Protein AF-A0A644U9H7-F1 (afdb_monomer_lite)

Secondary structure (DSSP, 8-state):
-HHHHHHHHHHHHHHHHHHHHHHHHHHHTTHHHHHHHHSSS-SBPTT--S---GGGB-HHHHHHHHHHHHHHHHHHHHH-SSS-HHHHHHHHHHHHHHHHHHHHTTTTS-GGGS-TTT-----HHHHHHHHHHHHHHHHHHHHHHTTSSSPPTTHHHHHHHHHHHHHGGG-HHHHHTT-SS-TTSHHHHHHHHHHHHHHHHHHHHHHHH-

Radius of gyration: 19.03 Å; chains: 1; bounding box: 46×44×52 Å

Foldseek 3Di:
DVVQVVVLVVVLVVVVVVVVVVVVVCLVVCVVVVCCVPPPDHQADPPQPSDPDPVRGQLLNNLQVLLVVLQVQLVCLCPRPDDDNLQSNLRSCLSNLLSVLSVVLSVQSGQVQQDPVPRFGQRSVLLSVLLNLLLNLLSRVLSVQVPDVVRDPLNVVSPVLSNVRNCVSSPQVVVCVVDPDGCRDPVVSVVSVVVSVVSNVVSVVSSVPD

pLDDT: mean 87.22, std 7.06, range [66.31, 96.5]

Structure (mmCIF, N/CA/C/O backbone):
data_AF-A0A644U9H7-F1
#
_entry.id   AF-A0A644U9H7-F1
#
loop_
_atom_site.group_PDB
_atom_site.id
_atom_site.type_symbol
_atom_site.label_atom_id
_atom_site.label_alt_id
_atom_site.label_comp_id
_atom_site.label_asym_id
_atom_site.label_entity_id
_atom_site.label_seq_id
_atom_site.pdbx_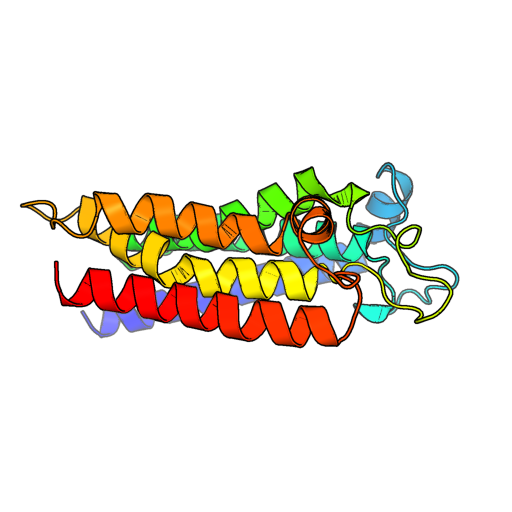PDB_ins_code
_atom_site.Cartn_x
_atom_site.Cartn_y
_atom_site.Cartn_z
_atom_site.occupancy
_atom_site.B_iso_or_equiv
_atom_site.auth_seq_id
_atom_site.auth_comp_id
_atom_site.auth_asym_id
_atom_site.auth_atom_id
_atom_site.pdbx_PDB_model_num
ATOM 1 N N . MET A 1 1 ? -3.831 -6.668 30.732 1.00 70.19 1 MET A N 1
ATOM 2 C CA . MET A 1 1 ? -3.739 -6.055 29.384 1.00 70.19 1 MET A CA 1
ATOM 3 C C . MET A 1 1 ? -2.306 -5.965 28.865 1.00 70.19 1 MET A C 1
ATOM 5 O O . MET A 1 1 ? -2.070 -6.474 27.782 1.00 70.19 1 MET A O 1
ATOM 9 N N . ILE A 1 2 ? -1.343 -5.409 29.614 1.00 83.00 2 ILE A N 1
ATOM 10 C CA . ILE A 1 2 ? 0.058 -5.261 29.151 1.00 83.00 2 ILE A CA 1
ATOM 11 C C . ILE A 1 2 ? 0.705 -6.608 28.778 1.00 83.00 2 ILE A C 1
ATOM 13 O O . ILE A 1 2 ? 1.255 -6.735 27.692 1.00 83.00 2 ILE A O 1
ATOM 17 N N . LEU A 1 3 ? 0.566 -7.637 29.622 1.00 81.00 3 LEU A N 1
ATOM 18 C CA . LEU A 1 3 ? 1.127 -8.969 29.350 1.00 81.00 3 LEU A CA 1
ATOM 19 C C . LEU A 1 3 ? 0.569 -9.601 28.060 1.00 81.00 3 LEU A C 1
ATOM 21 O O . LEU A 1 3 ? 1.314 -10.202 27.297 1.00 81.00 3 LEU A O 1
ATOM 25 N N . LEU A 1 4 ? -0.728 -9.408 27.789 1.00 76.75 4 LEU A N 1
ATOM 26 C CA . LEU A 1 4 ? -1.378 -9.886 26.565 1.00 76.75 4 LEU A CA 1
ATOM 27 C C . LEU A 1 4 ? -0.855 -9.141 25.330 1.00 76.75 4 LEU A C 1
ATOM 29 O O . LEU A 1 4 ? -0.611 -9.764 24.304 1.00 76.75 4 LEU A O 1
ATOM 33 N N . ALA A 1 5 ? -0.641 -7.827 25.438 1.00 77.56 5 ALA A N 1
ATOM 34 C CA . ALA A 1 5 ? -0.066 -7.026 24.361 1.00 77.56 5 ALA A CA 1
ATOM 35 C C . ALA A 1 5 ? 1.388 -7.427 24.055 1.00 77.56 5 ALA A C 1
ATOM 37 O O . ALA A 1 5 ? 1.738 -7.590 22.889 1.00 77.56 5 ALA A O 1
ATOM 38 N N . ILE A 1 6 ? 2.208 -7.656 25.087 1.00 82.75 6 ILE A N 1
ATOM 39 C CA . ILE A 1 6 ? 3.589 -8.147 24.940 1.00 82.75 6 ILE A CA 1
ATOM 40 C C . ILE A 1 6 ? 3.598 -9.527 24.279 1.00 82.75 6 ILE A C 1
ATOM 42 O O . ILE A 1 6 ? 4.356 -9.754 23.339 1.00 82.75 6 ILE A O 1
ATOM 46 N N . PHE A 1 7 ? 2.731 -10.435 24.731 1.00 81.69 7 PHE A N 1
ATOM 47 C CA . PHE A 1 7 ? 2.614 -11.766 24.145 1.00 81.69 7 PHE A CA 1
ATOM 48 C C . PHE A 1 7 ? 2.160 -11.715 22.678 1.00 81.69 7 PHE A C 1
ATOM 50 O O . PHE A 1 7 ? 2.722 -12.410 21.839 1.00 81.69 7 PHE A O 1
ATOM 57 N N . GLY A 1 8 ? 1.210 -10.841 22.335 1.00 79.88 8 GLY A N 1
ATOM 58 C CA . GLY A 1 8 ? 0.799 -10.621 20.947 1.00 79.88 8 GLY A CA 1
ATOM 59 C C . GLY A 1 8 ? 1.909 -10.076 20.058 1.00 79.88 8 GLY A C 1
ATOM 60 O O . GLY A 1 8 ? 2.075 -10.550 18.939 1.00 79.88 8 GLY A O 1
ATOM 61 N N . LEU A 1 9 ? 2.694 -9.118 20.557 1.00 81.12 9 LEU A N 1
ATOM 62 C CA . LEU A 1 9 ? 3.854 -8.594 19.836 1.00 81.12 9 LEU A CA 1
ATOM 63 C C . LEU A 1 9 ? 4.905 -9.687 19.610 1.00 81.12 9 LEU A C 1
ATOM 65 O O . LEU A 1 9 ? 5.463 -9.787 18.522 1.00 81.12 9 LEU A O 1
ATOM 69 N N . PHE A 1 10 ? 5.148 -10.527 20.617 1.00 85.62 10 PHE A N 1
ATOM 70 C CA . PHE A 1 10 ? 6.036 -11.678 20.489 1.00 85.62 10 PHE A CA 1
ATOM 71 C C . PHE A 1 10 ? 5.553 -12.646 19.400 1.00 85.62 10 PHE A C 1
ATOM 73 O O . PHE A 1 10 ? 6.345 -13.014 18.535 1.00 85.62 10 PHE A O 1
ATOM 80 N N . LEU A 1 11 ? 4.264 -13.005 19.388 1.00 83.06 11 LEU A N 1
ATOM 81 C CA . LEU A 1 11 ? 3.691 -13.861 18.343 1.00 83.06 11 LEU A CA 1
ATOM 82 C C . LEU A 1 11 ? 3.838 -13.242 16.948 1.00 83.06 11 LEU A C 1
ATOM 84 O O . LEU A 1 11 ? 4.275 -13.931 16.034 1.00 83.06 11 LEU A O 1
ATOM 88 N N . LEU A 1 12 ? 3.582 -11.938 16.803 1.00 81.50 12 LEU A N 1
ATOM 89 C CA . LEU A 1 12 ? 3.759 -11.215 15.541 1.00 81.50 12 LEU A CA 1
ATOM 90 C C . LEU A 1 12 ? 5.208 -11.292 15.031 1.00 81.50 12 LEU A C 1
ATOM 92 O O . LEU A 1 12 ? 5.446 -11.501 13.843 1.00 81.50 12 LEU A O 1
ATOM 96 N N . ILE A 1 13 ? 6.185 -11.133 15.930 1.00 84.88 13 ILE A N 1
ATOM 97 C CA . ILE A 1 13 ? 7.610 -11.249 15.594 1.00 84.88 13 ILE A CA 1
ATOM 98 C C . ILE A 1 13 ? 7.932 -12.676 15.146 1.00 84.88 13 ILE A C 1
ATOM 100 O O . ILE A 1 13 ? 8.602 -12.858 14.132 1.00 84.88 13 ILE A O 1
ATOM 104 N N . VAL A 1 14 ? 7.444 -13.688 15.868 1.00 86.44 14 VAL A N 1
ATOM 105 C CA . VAL A 1 14 ? 7.643 -15.099 15.507 1.00 86.44 14 VAL A CA 1
ATOM 106 C C . VAL A 1 14 ? 7.037 -15.400 14.134 1.00 86.44 14 VAL A C 1
ATOM 108 O O . VAL A 1 14 ? 7.712 -15.985 13.291 1.00 86.44 14 VAL A O 1
ATOM 111 N N . GLU A 1 15 ? 5.810 -14.955 13.866 1.00 82.44 15 GLU A N 1
ATOM 112 C CA . GLU A 1 15 ? 5.146 -15.114 12.567 1.00 82.44 15 GLU A CA 1
ATOM 113 C C . GLU A 1 15 ? 5.921 -14.422 11.439 1.00 82.44 15 GLU A C 1
ATOM 115 O O . GLU A 1 15 ? 6.155 -15.024 10.390 1.00 82.44 15 GLU A O 1
ATOM 120 N N . ALA A 1 16 ? 6.391 -13.192 11.662 1.00 83.12 16 ALA A N 1
ATOM 121 C CA . ALA A 1 16 ? 7.204 -12.464 10.691 1.00 83.12 16 ALA A CA 1
ATOM 122 C C . ALA A 1 16 ? 8.535 -13.179 10.395 1.00 83.12 16 ALA A C 1
ATOM 124 O O . ALA A 1 16 ? 8.955 -13.245 9.238 1.00 83.12 16 ALA A O 1
ATOM 125 N N . LEU A 1 17 ? 9.185 -13.756 11.412 1.00 88.06 17 LEU A N 1
ATOM 126 C CA . LEU A 1 17 ? 10.406 -14.550 11.246 1.00 88.06 17 LEU A CA 1
ATOM 127 C C . LEU A 1 17 ? 10.143 -15.846 10.472 1.00 88.06 17 LEU A C 1
ATOM 129 O O . LEU A 1 17 ? 10.925 -16.189 9.585 1.00 88.06 17 LEU A O 1
ATOM 133 N N . LEU A 1 18 ? 9.042 -16.546 10.762 1.00 86.94 18 LEU A N 1
ATOM 134 C CA . LEU A 1 18 ? 8.640 -17.754 10.036 1.00 86.94 18 LEU A CA 1
ATOM 135 C C . LEU A 1 18 ? 8.334 -17.454 8.566 1.00 86.94 18 LEU A C 1
ATOM 137 O O . LEU A 1 18 ? 8.772 -18.196 7.688 1.00 86.94 18 LEU A O 1
ATOM 141 N N . LEU A 1 19 ? 7.648 -16.345 8.281 1.00 84.88 19 LEU A N 1
ATOM 142 C CA . LEU A 1 19 ? 7.418 -15.877 6.915 1.00 84.88 19 LEU A CA 1
ATOM 143 C C . LEU A 1 19 ? 8.724 -15.507 6.212 1.00 84.88 19 LEU A C 1
ATOM 145 O O . LEU A 1 19 ? 8.933 -15.901 5.067 1.00 84.88 19 LEU A O 1
ATOM 149 N N . GLY A 1 20 ? 9.625 -14.795 6.892 1.00 84.81 20 GLY A N 1
ATOM 150 C CA . GLY A 1 20 ? 10.947 -14.468 6.360 1.00 84.81 20 GLY A CA 1
ATOM 151 C C . GLY A 1 20 ? 11.749 -15.721 6.006 1.00 84.81 20 GLY A C 1
ATOM 152 O O . GLY A 1 20 ? 12.312 -15.810 4.913 1.00 84.81 20 GLY A O 1
ATOM 153 N N . LEU A 1 21 ? 11.737 -16.725 6.888 1.00 87.38 21 LEU A N 1
ATOM 154 C CA . LEU A 1 21 ? 12.363 -18.023 6.647 1.00 87.38 21 LEU A CA 1
ATOM 155 C C . LEU A 1 21 ? 11.711 -18.750 5.465 1.00 87.38 21 LEU A C 1
ATOM 157 O O . LEU A 1 21 ? 12.426 -19.252 4.602 1.00 87.38 21 LEU A O 1
ATOM 161 N N . LEU A 1 22 ? 10.377 -18.772 5.387 1.00 86.81 22 LEU A N 1
ATOM 162 C CA . LEU A 1 22 ? 9.644 -19.362 4.268 1.00 86.81 22 LEU A CA 1
ATOM 163 C C . LEU A 1 22 ? 10.057 -18.710 2.945 1.00 86.81 22 LEU A C 1
ATOM 165 O O . LEU A 1 22 ? 10.462 -19.415 2.026 1.00 86.81 22 LEU A O 1
ATOM 169 N N . PHE A 1 23 ? 10.028 -17.379 2.849 1.00 84.88 23 PHE A N 1
ATOM 170 C CA . PHE A 1 23 ? 10.446 -16.666 1.640 1.00 84.88 23 PHE A CA 1
ATOM 171 C C . PHE A 1 23 ? 11.906 -16.938 1.272 1.00 84.88 23 PHE A C 1
ATOM 173 O O . PHE A 1 23 ? 12.220 -17.109 0.092 1.00 84.88 23 PHE A O 1
ATOM 180 N N . TRP A 1 24 ? 12.793 -17.030 2.262 1.00 84.19 24 TRP A N 1
ATOM 181 C CA . TRP A 1 24 ? 14.191 -17.389 2.042 1.00 84.19 24 TRP A CA 1
ATOM 182 C C . TRP A 1 24 ? 14.351 -18.818 1.501 1.00 84.19 24 TRP A C 1
ATOM 184 O O . TRP A 1 24 ? 15.085 -19.032 0.534 1.00 84.19 24 TRP A O 1
ATOM 194 N N . VAL A 1 25 ? 13.624 -19.793 2.058 1.00 86.31 25 VAL A N 1
ATOM 195 C CA . VAL A 1 25 ? 13.607 -21.178 1.558 1.00 86.31 25 VAL A CA 1
ATOM 196 C C . VAL A 1 25 ? 13.048 -21.227 0.137 1.00 86.31 25 VAL A C 1
ATOM 198 O O . VAL A 1 25 ? 13.678 -21.816 -0.740 1.00 86.31 25 VAL A O 1
ATOM 201 N N . LEU A 1 26 ? 11.919 -20.560 -0.123 1.00 84.44 26 LEU A N 1
ATOM 202 C CA . LEU A 1 26 ? 11.318 -20.459 -1.457 1.00 84.44 26 LEU A CA 1
ATOM 203 C C . LEU A 1 26 ? 12.296 -19.842 -2.471 1.00 84.44 26 LEU A C 1
ATOM 205 O O . LEU A 1 26 ? 12.368 -20.283 -3.621 1.00 84.44 26 LEU A O 1
ATOM 209 N N . PHE A 1 27 ? 13.106 -18.870 -2.039 1.00 79.25 27 PHE A N 1
ATOM 210 C CA . PHE A 1 27 ? 14.176 -18.313 -2.859 1.00 79.25 27 PHE A CA 1
ATOM 211 C C . PHE A 1 27 ? 15.260 -19.344 -3.175 1.00 79.25 27 PHE A C 1
ATOM 213 O O . PHE A 1 27 ? 15.613 -19.527 -4.341 1.00 79.25 27 PHE A O 1
ATOM 220 N N . LYS A 1 28 ? 15.744 -20.065 -2.160 1.00 81.69 28 LYS A N 1
ATOM 221 C CA . LYS A 1 28 ? 16.777 -21.102 -2.303 1.00 81.69 28 LYS A CA 1
ATOM 222 C C . LYS A 1 28 ? 16.366 -22.245 -3.231 1.00 81.69 28 LYS A C 1
ATOM 224 O O . LYS A 1 28 ? 17.203 -22.705 -4.001 1.00 81.69 28 LYS A O 1
ATOM 229 N N . ILE A 1 29 ? 15.105 -22.677 -3.198 1.00 86.31 29 ILE A N 1
ATOM 230 C CA . ILE A 1 29 ? 14.602 -23.765 -4.060 1.00 86.31 29 ILE A CA 1
ATOM 231 C C . ILE A 1 29 ? 14.299 -23.316 -5.499 1.00 86.31 29 ILE A C 1
ATOM 233 O O . ILE A 1 29 ? 13.878 -24.125 -6.322 1.00 86.31 29 ILE A O 1
ATOM 237 N N . GLY A 1 30 ? 14.511 -22.038 -5.828 1.00 81.69 30 GLY A N 1
ATOM 238 C CA . GLY A 1 30 ? 14.357 -21.532 -7.189 1.00 81.69 30 GLY A CA 1
ATOM 239 C C . GLY A 1 30 ? 12.918 -21.214 -7.595 1.00 81.69 30 GLY A C 1
ATOM 240 O O . GLY A 1 30 ? 12.657 -21.117 -8.795 1.00 81.69 30 GLY A O 1
ATOM 241 N N . LEU A 1 31 ? 12.002 -20.987 -6.639 1.00 84.25 31 LEU A N 1
ATOM 242 C CA . LEU A 1 31 ? 10.626 -20.563 -6.940 1.00 84.25 31 LEU A CA 1
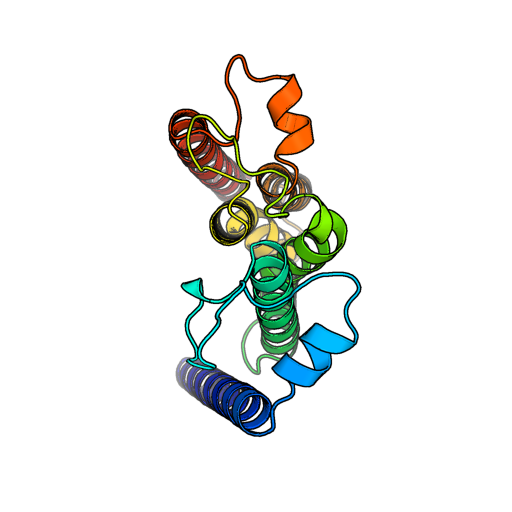ATOM 243 C C . LEU A 1 31 ? 10.608 -19.331 -7.853 1.00 84.25 31 LEU A C 1
ATOM 245 O O . LEU A 1 31 ? 9.796 -19.246 -8.761 1.00 84.25 31 LEU A O 1
ATOM 249 N N . TRP A 1 32 ? 11.544 -18.400 -7.678 1.00 78.31 32 TRP A N 1
ATOM 250 C CA . TRP A 1 32 ? 11.611 -17.202 -8.515 1.00 78.31 32 TRP A CA 1
ATOM 251 C C . TRP A 1 32 ? 11.968 -17.488 -9.966 1.00 78.31 32 TRP A C 1
ATOM 253 O O . TRP A 1 32 ? 11.424 -16.853 -10.857 1.00 78.31 32 TRP A O 1
ATOM 263 N N . ARG A 1 33 ? 12.833 -18.476 -10.222 1.00 81.19 33 ARG A N 1
ATOM 264 C CA . ARG A 1 33 ? 13.122 -18.925 -11.592 1.00 81.19 33 ARG A CA 1
ATOM 265 C C . ARG A 1 33 ? 11.906 -19.604 -12.210 1.00 81.19 33 ARG A C 1
ATOM 267 O O . ARG A 1 33 ? 11.691 -19.504 -13.410 1.00 81.19 33 ARG A O 1
ATOM 274 N N . PHE A 1 34 ? 11.117 -20.304 -11.396 1.00 85.69 34 PHE A N 1
ATOM 275 C CA . PHE A 1 34 ? 9.832 -20.835 -11.832 1.00 85.69 34 PHE A CA 1
ATOM 276 C C . PHE A 1 34 ? 8.851 -19.701 -12.165 1.00 85.69 34 PHE A C 1
ATOM 278 O O . PHE A 1 34 ? 8.243 -19.731 -13.229 1.00 85.69 34 PHE A O 1
ATOM 285 N N . LEU A 1 35 ? 8.735 -18.687 -11.306 1.00 84.94 35 LEU A N 1
ATOM 286 C CA . LEU A 1 35 ? 7.870 -17.528 -11.532 1.00 84.94 35 LEU A CA 1
ATOM 287 C C . LEU A 1 35 ? 8.271 -16.768 -12.801 1.00 84.94 35 LEU A C 1
ATOM 289 O O . LEU A 1 35 ? 7.419 -16.540 -13.647 1.00 84.94 35 LEU A O 1
ATOM 293 N N . ASP A 1 36 ? 9.556 -16.481 -12.992 1.00 84.94 36 ASP A N 1
ATOM 294 C CA . ASP A 1 36 ? 10.086 -15.801 -14.182 1.00 84.94 36 ASP A CA 1
ATOM 295 C C . ASP A 1 36 ? 9.749 -16.531 -15.497 1.00 84.94 36 ASP A C 1
ATOM 297 O O . ASP A 1 36 ? 9.478 -15.903 -16.513 1.00 84.94 36 ASP A O 1
ATOM 301 N N . ARG A 1 37 ? 9.685 -17.870 -15.475 1.00 86.00 37 ARG A N 1
ATOM 302 C CA . ARG A 1 37 ? 9.318 -18.685 -16.647 1.00 86.00 37 ARG A CA 1
ATOM 303 C C . ARG A 1 37 ? 7.818 -18.758 -16.925 1.00 86.00 37 ARG A C 1
ATOM 305 O O . ARG A 1 37 ? 7.438 -19.047 -18.054 1.00 86.00 37 ARG A O 1
ATOM 312 N N . ASN A 1 38 ? 6.981 -18.608 -15.900 1.00 90.38 38 ASN A N 1
ATOM 313 C CA . ASN A 1 38 ? 5.537 -18.854 -15.997 1.00 90.38 38 ASN A CA 1
ATOM 314 C C . ASN A 1 38 ? 4.702 -17.570 -15.969 1.00 90.38 38 ASN A C 1
ATOM 316 O O . ASN A 1 38 ? 3.534 -17.589 -16.357 1.00 90.38 38 ASN A O 1
ATOM 320 N N . LEU A 1 39 ? 5.265 -16.464 -15.490 1.00 89.25 39 LEU A N 1
ATOM 321 C CA . LEU A 1 39 ? 4.605 -15.169 -15.509 1.00 89.25 39 LEU A CA 1
ATOM 322 C C . LEU A 1 39 ? 4.666 -14.567 -16.922 1.00 89.25 39 LEU A C 1
ATOM 324 O O . LEU A 1 39 ? 5.638 -14.771 -17.645 1.00 89.25 39 LEU A O 1
ATOM 328 N N . PRO A 1 40 ? 3.655 -13.780 -17.331 1.00 89.56 40 PRO A N 1
ATOM 329 C CA . PRO A 1 40 ? 3.621 -13.149 -18.653 1.00 89.56 40 PRO A CA 1
ATOM 330 C C . PRO A 1 40 ? 4.560 -11.930 -18.766 1.00 89.56 40 PRO A C 1
ATOM 332 O O . PRO A 1 40 ? 4.381 -11.094 -19.649 1.00 89.56 40 PRO A O 1
ATOM 335 N N . PHE A 1 41 ? 5.503 -11.779 -17.837 1.00 89.12 41 PHE A N 1
ATOM 336 C CA . PHE A 1 41 ? 6.462 -10.684 -17.760 1.00 89.12 41 PHE A CA 1
ATOM 337 C C . PHE A 1 41 ? 7.774 -11.177 -17.151 1.00 89.12 41 PHE A C 1
ATOM 339 O O . PHE A 1 41 ? 7.766 -12.081 -16.315 1.00 89.12 41 PHE A O 1
ATOM 346 N N . SER A 1 42 ? 8.881 -10.530 -17.519 1.00 88.56 42 SER A N 1
ATOM 347 C CA . SER A 1 42 ? 10.194 -10.806 -16.937 1.00 88.56 42 SER A CA 1
ATOM 348 C C . SER A 1 42 ? 10.227 -10.340 -15.487 1.00 88.56 42 SER A C 1
ATOM 350 O O . SER A 1 42 ? 10.000 -9.164 -15.190 1.00 88.56 42 SER A O 1
ATOM 352 N N . PHE A 1 43 ? 10.502 -11.258 -14.570 1.00 87.75 43 PHE A N 1
ATOM 353 C CA . PHE A 1 43 ? 10.636 -10.979 -13.146 1.00 87.75 43 PHE A CA 1
ATOM 354 C C . PHE A 1 43 ? 12.033 -10.425 -12.828 1.00 87.75 43 PHE A C 1
ATOM 356 O O . PHE A 1 43 ? 12.166 -9.489 -12.034 1.00 87.75 43 PHE A O 1
ATOM 363 N N . PHE A 1 44 ? 13.064 -10.955 -13.491 1.00 89.25 44 PHE A N 1
ATOM 364 C CA . PHE A 1 44 ? 14.457 -10.529 -13.342 1.00 89.25 44 PHE A CA 1
ATOM 365 C C . PHE A 1 44 ? 14.945 -9.673 -14.512 1.00 89.25 44 PHE A C 1
ATOM 367 O O . PHE A 1 44 ? 14.499 -9.835 -15.648 1.00 89.25 44 PHE A O 1
ATOM 374 N N . ARG A 1 45 ? 15.880 -8.761 -14.227 1.00 86.75 45 ARG A N 1
ATOM 375 C CA . ARG A 1 45 ? 16.609 -8.002 -15.251 1.00 86.75 45 ARG A CA 1
ATOM 376 C C . ARG A 1 45 ? 17.590 -8.891 -16.009 1.00 86.75 45 ARG A C 1
ATOM 378 O O . ARG A 1 45 ? 18.063 -9.906 -15.491 1.00 86.75 45 ARG A O 1
ATOM 385 N N . GLU A 1 46 ? 17.936 -8.476 -17.224 1.00 82.00 46 GLU A N 1
ATOM 386 C CA . GLU A 1 46 ? 18.971 -9.144 -18.012 1.00 82.00 46 GLU A CA 1
ATOM 387 C C . GLU A 1 46 ? 20.308 -9.180 -17.257 1.00 82.00 46 GLU A C 1
ATOM 389 O O . GLU A 1 46 ? 20.716 -8.206 -16.623 1.00 82.00 46 GLU A O 1
ATOM 394 N N . GLY A 1 47 ? 20.987 -10.329 -17.304 1.00 76.38 47 GLY A N 1
ATOM 395 C CA . GLY A 1 47 ? 22.273 -10.522 -16.626 1.00 76.38 47 GLY A CA 1
ATOM 396 C C . GLY A 1 47 ? 22.190 -10.712 -15.107 1.00 76.38 47 GLY A C 1
ATOM 397 O O . GLY A 1 47 ? 23.226 -10.673 -14.448 1.00 76.38 47 GLY A O 1
ATOM 398 N N . TYR A 1 48 ? 20.997 -10.932 -14.541 1.00 79.62 48 TYR A N 1
ATOM 399 C CA . TYR A 1 48 ? 20.833 -11.214 -13.114 1.00 79.62 48 TYR A CA 1
ATOM 400 C C . TYR A 1 48 ? 21.670 -12.422 -12.662 1.00 79.62 48 TYR A C 1
ATOM 402 O O . TYR A 1 48 ? 21.530 -13.540 -13.162 1.00 79.62 48 TYR A O 1
ATOM 410 N N . ASP A 1 49 ? 22.521 -12.190 -11.666 1.00 73.88 49 ASP A N 1
ATOM 411 C CA . ASP A 1 49 ? 23.518 -13.132 -11.147 1.00 73.88 49 ASP A CA 1
ATOM 412 C C . ASP A 1 49 ? 22.946 -14.160 -10.151 1.00 73.88 49 ASP A C 1
ATOM 414 O O . ASP A 1 49 ? 23.661 -15.036 -9.661 1.00 73.88 49 ASP A O 1
ATOM 418 N N . GLY A 1 50 ? 21.646 -14.083 -9.846 1.00 69.25 50 GLY A N 1
ATOM 419 C CA . GLY A 1 50 ? 21.002 -14.935 -8.848 1.00 69.25 50 GLY A CA 1
ATOM 420 C C . GLY A 1 50 ? 21.114 -14.420 -7.411 1.00 69.25 50 GLY A C 1
ATOM 421 O O . GLY A 1 50 ? 20.620 -15.097 -6.504 1.00 69.25 50 GLY A O 1
ATOM 422 N N . SER A 1 51 ? 21.736 -13.260 -7.178 1.00 73.12 51 SER A N 1
ATOM 423 C CA . SER A 1 51 ? 21.847 -12.649 -5.850 1.00 73.12 51 SER A CA 1
ATOM 424 C C . SER A 1 51 ? 20.522 -12.030 -5.407 1.00 73.12 51 SER A C 1
ATOM 426 O O . SER A 1 51 ? 19.835 -11.386 -6.184 1.00 73.12 51 SER A O 1
ATOM 428 N N . MET A 1 52 ? 20.144 -12.196 -4.136 1.00 66.31 52 MET A N 1
ATOM 429 C CA . MET A 1 52 ? 18.871 -11.699 -3.595 1.00 66.31 52 MET A CA 1
ATOM 430 C C . MET A 1 52 ? 18.888 -10.167 -3.418 1.00 66.31 52 MET A C 1
ATOM 432 O O . MET A 1 52 ? 18.937 -9.657 -2.302 1.00 66.31 52 MET A O 1
ATOM 436 N N . ASN A 1 53 ? 18.886 -9.428 -4.526 1.00 72.62 53 ASN A N 1
ATOM 437 C CA . ASN A 1 53 ? 18.926 -7.972 -4.561 1.00 72.62 53 ASN A CA 1
ATOM 438 C C . ASN A 1 53 ? 17.700 -7.424 -5.303 1.00 72.62 53 ASN A C 1
ATOM 440 O O . ASN A 1 53 ? 17.437 -7.800 -6.444 1.00 72.62 53 ASN A O 1
ATOM 444 N N . LEU A 1 54 ? 16.977 -6.490 -4.675 1.00 72.12 54 LEU A N 1
ATOM 445 C CA . LEU A 1 54 ? 15.834 -5.796 -5.285 1.00 72.12 54 LEU A CA 1
ATOM 446 C C . LEU A 1 54 ? 16.211 -5.078 -6.591 1.00 72.12 54 LEU A C 1
ATOM 448 O O . LEU A 1 54 ? 15.380 -4.959 -7.489 1.00 72.12 54 LEU A O 1
ATOM 452 N N . ASN A 1 55 ? 17.471 -4.654 -6.723 1.00 75.88 55 ASN A N 1
ATOM 453 C CA . ASN A 1 55 ? 17.990 -4.016 -7.935 1.00 75.88 55 ASN A CA 1
ATOM 454 C C . ASN A 1 55 ? 18.113 -4.983 -9.125 1.00 75.88 55 ASN A C 1
ATOM 456 O O . ASN A 1 55 ? 18.238 -4.531 -10.262 1.00 75.88 55 ASN A O 1
ATOM 460 N N . GLY A 1 56 ? 18.087 -6.293 -8.865 1.00 82.12 56 GLY A N 1
ATOM 461 C CA . GLY A 1 56 ? 18.073 -7.341 -9.884 1.00 82.12 56 GLY A CA 1
ATOM 462 C C . GLY A 1 56 ? 16.679 -7.651 -10.438 1.00 82.12 56 GLY A C 1
ATOM 463 O O . GLY A 1 56 ? 16.564 -8.384 -11.418 1.00 82.12 56 GLY A O 1
ATOM 464 N N . LEU A 1 57 ? 15.621 -7.101 -9.833 1.00 87.81 57 LEU A N 1
ATOM 465 C CA . LEU A 1 57 ? 14.242 -7.253 -10.295 1.00 87.81 57 LEU A CA 1
ATOM 466 C C . LEU A 1 57 ? 13.886 -6.167 -11.313 1.00 87.81 57 LEU A C 1
ATOM 468 O O . LEU A 1 57 ? 14.294 -5.012 -11.165 1.00 87.81 57 LEU A O 1
ATOM 472 N N . THR A 1 58 ? 13.062 -6.515 -12.301 1.00 90.75 58 THR A N 1
ATOM 473 C CA . THR A 1 58 ? 12.403 -5.512 -13.153 1.00 90.75 58 THR A CA 1
ATOM 474 C C . THR A 1 58 ? 11.372 -4.728 -12.337 1.00 90.75 58 THR A C 1
ATOM 476 O O . THR A 1 58 ? 10.945 -5.177 -11.271 1.00 90.75 58 THR A O 1
ATOM 479 N N . TYR A 1 59 ? 10.880 -3.588 -12.830 1.00 90.06 59 TYR A N 1
ATOM 480 C CA . TYR A 1 59 ? 9.783 -2.880 -12.147 1.00 90.06 59 TYR A CA 1
ATOM 481 C C . TYR A 1 59 ? 8.504 -3.728 -12.012 1.00 90.06 59 TYR A C 1
ATOM 483 O O . TYR A 1 59 ? 7.779 -3.611 -11.017 1.00 90.06 59 TYR A O 1
ATOM 491 N N . GLN A 1 60 ? 8.257 -4.649 -12.949 1.00 91.69 60 GLN A N 1
ATOM 492 C CA . GLN A 1 60 ? 7.133 -5.585 -12.865 1.00 91.69 60 GLN A CA 1
ATOM 493 C C . GLN A 1 60 ? 7.390 -6.635 -11.785 1.00 91.69 60 GLN A C 1
ATOM 495 O O . GLN A 1 60 ? 6.508 -6.900 -10.968 1.00 91.69 60 GLN A O 1
ATOM 500 N N . GLY A 1 61 ? 8.615 -7.167 -11.724 1.00 90.88 61 GLY A N 1
ATOM 501 C CA . GLY A 1 61 ? 9.059 -8.072 -10.667 1.00 90.88 61 GLY A CA 1
ATOM 502 C C . GLY A 1 61 ? 8.977 -7.434 -9.281 1.00 90.88 61 GLY A C 1
ATOM 503 O O . GLY A 1 61 ? 8.443 -8.043 -8.357 1.00 90.88 61 GLY A O 1
ATOM 504 N N . GLN A 1 62 ? 9.400 -6.174 -9.142 1.00 91.12 62 GLN A N 1
ATOM 505 C CA . GLN A 1 62 ? 9.258 -5.400 -7.906 1.00 91.12 62 GLN A CA 1
ATOM 506 C C . GLN A 1 62 ? 7.787 -5.211 -7.521 1.00 91.12 62 GLN A C 1
ATOM 508 O O . GLN A 1 62 ? 7.432 -5.441 -6.369 1.00 91.12 62 GLN A O 1
ATOM 513 N N . SER A 1 63 ? 6.921 -4.849 -8.472 1.00 93.06 63 SER A N 1
ATOM 514 C CA . SER A 1 63 ? 5.477 -4.699 -8.230 1.00 93.06 63 SER A CA 1
ATOM 515 C C . SER A 1 63 ? 4.838 -6.003 -7.762 1.00 93.06 63 SER A C 1
ATOM 517 O O . SER A 1 63 ? 4.085 -6.013 -6.790 1.00 93.06 63 SER A O 1
ATOM 519 N N . PHE A 1 64 ? 5.164 -7.113 -8.428 1.00 92.75 64 PHE A N 1
ATOM 520 C CA . PHE A 1 64 ? 4.674 -8.444 -8.077 1.00 92.75 64 PHE A CA 1
ATOM 521 C C . PHE A 1 64 ? 5.160 -8.877 -6.693 1.00 92.75 64 PHE A C 1
ATOM 523 O O . PHE A 1 64 ? 4.379 -9.365 -5.877 1.00 92.75 64 PHE A O 1
ATOM 530 N N . TRP A 1 65 ? 6.442 -8.657 -6.402 1.00 89.38 65 TRP A N 1
ATOM 531 C CA . TRP A 1 65 ? 7.035 -8.987 -5.113 1.00 89.38 65 TRP A CA 1
ATOM 532 C C . TRP A 1 65 ? 6.430 -8.166 -3.973 1.00 89.38 65 TRP A C 1
ATOM 534 O O . TRP A 1 65 ? 6.022 -8.728 -2.956 1.00 89.38 65 TRP A O 1
ATOM 544 N N . LEU A 1 66 ? 6.301 -6.850 -4.159 1.00 92.25 66 LEU A N 1
ATOM 545 C CA . LEU A 1 66 ? 5.652 -5.966 -3.192 1.00 92.25 66 LEU A CA 1
ATOM 546 C C . LEU A 1 66 ? 4.199 -6.364 -2.958 1.00 92.25 66 LEU A C 1
ATOM 548 O O . LEU A 1 66 ? 3.766 -6.385 -1.810 1.00 92.25 66 LEU A O 1
ATOM 552 N N . ALA A 1 67 ? 3.471 -6.742 -4.008 1.00 94.19 67 ALA A N 1
ATOM 553 C CA . ALA A 1 67 ? 2.113 -7.244 -3.873 1.00 94.19 67 ALA A CA 1
ATOM 554 C C . ALA A 1 67 ? 2.041 -8.545 -3.061 1.00 94.19 67 ALA A C 1
ATOM 556 O O . ALA A 1 67 ? 1.202 -8.647 -2.172 1.00 94.19 67 ALA A O 1
ATOM 557 N N . ILE A 1 68 ? 2.928 -9.518 -3.298 1.00 91.81 68 ILE A N 1
ATOM 558 C CA . ILE A 1 68 ? 2.975 -10.759 -2.503 1.00 91.81 68 ILE A CA 1
ATOM 559 C C . ILE A 1 68 ? 3.245 -10.457 -1.028 1.00 91.81 68 ILE A C 1
ATOM 561 O O . ILE A 1 68 ? 2.540 -10.975 -0.157 1.00 91.81 68 ILE A O 1
ATOM 565 N N . LEU A 1 69 ? 4.244 -9.618 -0.738 1.00 90.81 69 LEU A N 1
ATOM 566 C CA . LEU A 1 69 ? 4.571 -9.231 0.635 1.00 90.81 69 LEU A CA 1
ATOM 567 C C . LEU A 1 69 ? 3.382 -8.535 1.296 1.00 90.81 69 LEU A C 1
ATOM 569 O O . LEU A 1 69 ? 2.974 -8.894 2.395 1.00 90.81 69 LEU A O 1
ATOM 573 N N . SER A 1 70 ? 2.793 -7.579 0.592 1.00 94.25 70 SER A N 1
ATOM 574 C CA . SER A 1 70 ? 1.629 -6.818 1.022 1.00 94.25 70 SER A CA 1
ATOM 575 C C . SER A 1 70 ? 0.418 -7.711 1.317 1.00 94.25 70 SER A C 1
ATOM 577 O O . SER A 1 70 ? -0.167 -7.607 2.393 1.00 94.25 70 SER A O 1
ATOM 579 N N . LEU A 1 71 ? 0.084 -8.656 0.436 1.00 94.56 71 LEU A N 1
ATOM 580 C CA . LEU A 1 71 ? -1.006 -9.608 0.661 1.00 94.56 71 LEU A CA 1
ATOM 581 C C . LEU A 1 71 ? -0.712 -10.537 1.842 1.00 94.56 71 LEU A C 1
ATOM 583 O O . LEU A 1 71 ? -1.587 -10.760 2.677 1.00 94.56 71 LEU A O 1
ATOM 587 N N . THR A 1 72 ? 0.526 -11.010 1.972 1.00 91.38 72 THR A N 1
ATOM 588 C CA . THR A 1 72 ? 0.955 -11.814 3.124 1.00 91.38 72 THR A CA 1
ATOM 589 C C . THR A 1 72 ? 0.769 -11.048 4.436 1.00 91.38 72 THR A C 1
ATOM 591 O O . THR A 1 72 ? 0.146 -11.563 5.364 1.00 91.38 72 THR A O 1
ATOM 594 N N . PHE A 1 73 ? 1.238 -9.796 4.503 1.00 91.00 73 PHE A N 1
ATOM 595 C CA . PHE A 1 73 ? 1.053 -8.945 5.680 1.00 91.00 73 PHE A CA 1
ATOM 596 C C . PHE A 1 73 ? -0.421 -8.668 5.961 1.00 91.00 73 PHE A C 1
ATOM 598 O O . PHE A 1 73 ? -0.821 -8.701 7.120 1.00 91.00 73 PHE A O 1
ATOM 605 N N . SER A 1 74 ? -1.243 -8.452 4.929 1.00 94.12 74 SER A N 1
ATOM 606 C CA . SER A 1 74 ? -2.678 -8.231 5.122 1.00 94.12 74 SER A CA 1
ATOM 607 C C . SER A 1 74 ? -3.330 -9.400 5.865 1.00 94.12 74 SER A C 1
ATOM 609 O O . SER A 1 74 ? -3.988 -9.191 6.884 1.00 94.12 74 SER A O 1
ATOM 611 N N . VAL A 1 75 ? -3.070 -10.634 5.419 1.00 91.44 75 VAL A N 1
ATOM 612 C CA . VAL A 1 75 ? -3.586 -11.858 6.043 1.00 91.44 75 VAL A CA 1
ATOM 613 C C . VAL A 1 75 ? -3.061 -11.991 7.470 1.00 91.44 75 VAL A C 1
ATOM 615 O O . VAL A 1 75 ? -3.844 -12.223 8.386 1.00 91.44 75 VAL A O 1
ATOM 618 N N . LEU A 1 76 ? -1.763 -11.774 7.681 1.00 89.94 76 LEU A N 1
ATOM 619 C CA . LEU A 1 76 ? -1.151 -11.836 9.008 1.00 89.94 76 LEU A CA 1
ATOM 620 C C . LEU A 1 76 ? -1.814 -10.859 9.995 1.00 89.94 76 LEU A C 1
ATOM 622 O O . LEU A 1 76 ? -2.168 -11.252 11.104 1.00 89.94 76 LEU A O 1
ATOM 626 N N . PHE A 1 77 ? -2.085 -9.616 9.589 1.00 90.06 77 PHE A N 1
ATOM 627 C CA . PHE A 1 77 ? -2.769 -8.654 10.459 1.00 90.06 77 PHE A CA 1
ATOM 628 C C . PHE A 1 77 ? -4.230 -9.009 10.740 1.00 90.06 77 PHE A C 1
ATOM 630 O O . PHE A 1 77 ? -4.712 -8.748 11.845 1.00 90.06 77 PHE A O 1
ATOM 637 N N . LEU A 1 78 ? -4.925 -9.636 9.788 1.00 90.06 78 LEU A N 1
ATOM 638 C CA . LEU A 1 78 ? -6.293 -10.109 9.998 1.00 90.06 78 LEU A CA 1
ATOM 639 C C . LEU A 1 78 ? -6.358 -11.185 11.096 1.00 90.06 78 LEU A C 1
ATOM 641 O O . LEU A 1 78 ? -7.290 -11.186 11.903 1.00 90.06 78 LEU A O 1
ATOM 645 N N . PHE A 1 79 ? -5.352 -12.063 11.150 1.00 87.38 79 PHE A N 1
ATOM 646 C CA . PHE A 1 79 ? -5.261 -13.173 12.104 1.00 87.38 79 PHE A CA 1
ATOM 647 C C . PHE A 1 79 ? -4.428 -12.872 13.357 1.00 87.38 79 PHE A C 1
ATOM 649 O O . PHE A 1 79 ? -4.327 -13.730 14.234 1.00 87.38 79 PHE A O 1
ATOM 656 N N . MET A 1 80 ? -3.895 -11.654 13.494 1.00 83.62 80 MET A N 1
ATOM 657 C CA . MET A 1 80 ? -3.102 -11.239 14.652 1.00 83.62 80 MET A CA 1
ATOM 658 C C . MET A 1 80 ? -3.830 -11.557 15.967 1.00 83.62 80 MET A C 1
ATOM 660 O O . MET A 1 80 ? -5.020 -11.272 16.122 1.00 83.62 80 MET A O 1
ATOM 664 N N . ALA A 1 81 ? -3.119 -12.115 16.949 1.00 77.31 81 ALA A N 1
ATOM 665 C CA . ALA A 1 81 ? -3.721 -12.564 18.209 1.00 77.31 81 ALA A CA 1
ATOM 666 C C . ALA A 1 81 ? -4.325 -11.422 19.055 1.00 77.31 81 ALA A C 1
ATOM 668 O O . ALA A 1 81 ? -5.268 -11.634 19.817 1.00 77.31 81 ALA A O 1
ATOM 669 N N . VAL A 1 82 ? -3.812 -10.197 18.909 1.00 80.31 82 VAL A N 1
ATOM 670 C CA . VAL A 1 82 ? -4.175 -9.026 19.725 1.00 80.31 82 VAL A CA 1
ATOM 671 C C . VAL A 1 82 ? -4.860 -7.953 18.881 1.00 80.31 82 VAL A C 1
ATOM 673 O O . VAL A 1 82 ? -4.699 -7.911 17.668 1.00 80.31 82 VAL A O 1
ATOM 676 N N . GLY A 1 83 ? -5.642 -7.085 19.525 1.00 83.00 83 GLY A N 1
ATOM 677 C CA . GLY A 1 83 ? -6.358 -5.978 18.887 1.00 83.00 83 GLY A CA 1
ATOM 678 C C . GLY A 1 83 ? -7.842 -6.272 18.681 1.00 83.00 83 GLY A C 1
ATOM 679 O O . GLY A 1 83 ? -8.276 -7.425 18.687 1.00 83.00 83 GLY A O 1
ATOM 680 N N . THR A 1 84 ? -8.637 -5.215 18.521 1.00 90.12 84 THR A N 1
ATOM 681 C CA . THR A 1 84 ? -10.051 -5.346 18.152 1.00 90.12 84 THR A CA 1
ATOM 682 C C . THR A 1 84 ? -10.168 -5.752 16.686 1.00 90.12 84 THR A C 1
ATOM 684 O O . THR A 1 84 ? -9.261 -5.503 15.890 1.00 90.12 84 THR A O 1
ATOM 687 N N . PHE A 1 85 ? -11.293 -6.360 16.304 1.00 91.44 85 PHE A N 1
ATOM 688 C CA . PHE A 1 85 ? -11.529 -6.720 14.905 1.00 91.44 85 PHE A CA 1
ATOM 689 C C . PHE A 1 85 ? -11.442 -5.500 13.970 1.00 91.44 85 PHE A C 1
ATOM 691 O O . PHE A 1 85 ? -10.842 -5.606 12.908 1.00 91.44 85 PHE A O 1
ATOM 698 N N . GLY A 1 86 ? -11.924 -4.325 14.399 1.00 92.75 86 GLY A N 1
ATOM 699 C CA . GLY A 1 86 ? -11.792 -3.079 13.634 1.00 92.75 86 GLY A CA 1
ATOM 700 C C . GLY A 1 86 ? -10.343 -2.683 13.335 1.00 92.75 86 GLY A C 1
ATOM 701 O O . GLY A 1 86 ? -10.029 -2.363 12.192 1.00 92.75 86 GLY A O 1
ATOM 702 N N . ILE A 1 87 ? -9.443 -2.792 14.322 1.00 91.38 87 ILE A N 1
ATOM 703 C CA . ILE A 1 87 ? -8.005 -2.532 14.129 1.00 91.38 87 ILE A CA 1
ATOM 704 C C . ILE A 1 87 ? -7.399 -3.555 13.160 1.00 91.38 87 ILE A C 1
ATOM 706 O O . ILE A 1 87 ? -6.697 -3.178 12.222 1.00 91.38 87 ILE A O 1
ATOM 710 N N . LYS A 1 88 ? -7.687 -4.849 13.359 1.00 92.62 88 LYS A N 1
ATOM 711 C CA . LYS A 1 88 ? -7.180 -5.929 12.493 1.00 92.62 88 LYS A CA 1
ATOM 712 C C . LYS A 1 88 ? -7.646 -5.762 11.051 1.00 92.62 88 LYS A C 1
ATOM 714 O O . LYS A 1 88 ? -6.854 -5.914 10.128 1.00 92.62 88 LYS A O 1
ATOM 719 N N . PHE A 1 89 ? -8.914 -5.413 10.855 1.00 94.81 89 PHE A N 1
ATOM 720 C CA . PHE A 1 89 ? -9.497 -5.218 9.534 1.00 94.81 89 PHE A CA 1
ATOM 721 C C . PHE A 1 89 ? -8.984 -3.940 8.855 1.00 94.81 89 PHE A C 1
ATOM 723 O O . PHE A 1 89 ? -8.681 -3.960 7.665 1.00 94.81 89 PHE A O 1
ATOM 730 N N . GLY A 1 90 ? -8.799 -2.854 9.613 1.00 94.88 90 GLY A N 1
ATOM 731 C CA . GLY A 1 90 ? -8.134 -1.644 9.127 1.00 94.88 90 GLY A CA 1
ATOM 732 C C . GLY A 1 90 ? -6.710 -1.934 8.643 1.00 94.88 90 GLY A C 1
ATOM 733 O O . GLY A 1 90 ? -6.371 -1.605 7.510 1.00 94.88 90 GLY A O 1
ATOM 734 N N . LEU A 1 91 ? -5.903 -2.633 9.452 1.00 93.31 91 LEU A N 1
ATOM 735 C CA . LEU A 1 91 ? -4.561 -3.088 9.066 1.00 93.31 91 LEU A CA 1
ATOM 736 C C . LEU A 1 91 ? -4.588 -4.005 7.841 1.00 93.31 91 LEU A C 1
ATOM 738 O O . LEU A 1 91 ? -3.812 -3.789 6.913 1.00 93.31 91 LEU A O 1
ATOM 742 N N . PHE A 1 92 ? -5.498 -4.982 7.804 1.00 95.50 92 PHE A N 1
ATOM 743 C CA . PHE A 1 92 ? -5.702 -5.835 6.635 1.00 95.50 92 PHE A CA 1
ATOM 744 C C . PHE A 1 92 ? -5.887 -4.982 5.375 1.00 95.50 92 PHE A C 1
ATOM 746 O O . PHE A 1 92 ? -5.147 -5.170 4.417 1.00 95.50 92 PHE A O 1
ATOM 753 N N . LEU A 1 93 ? -6.793 -3.998 5.385 1.00 96.44 93 LEU A N 1
ATOM 754 C CA . LEU A 1 93 ? -7.078 -3.163 4.214 1.00 96.44 93 LEU A CA 1
ATOM 755 C C . LEU A 1 93 ? -5.921 -2.243 3.815 1.00 96.44 93 LEU A C 1
ATOM 757 O O . LEU A 1 93 ? -5.668 -2.090 2.620 1.00 96.44 93 LEU A O 1
ATOM 761 N N . ILE A 1 94 ? -5.199 -1.675 4.785 1.00 95.75 94 ILE A N 1
ATOM 762 C CA . ILE A 1 94 ? -4.038 -0.805 4.531 1.00 95.75 94 ILE A CA 1
ATOM 763 C C . ILE A 1 94 ? -2.960 -1.537 3.732 1.00 95.75 94 ILE A C 1
ATOM 765 O O . ILE A 1 94 ? -2.290 -0.921 2.910 1.00 95.75 94 ILE A O 1
ATOM 769 N N . PHE A 1 95 ? -2.792 -2.843 3.944 1.00 95.25 95 PHE A N 1
ATOM 770 C CA . PHE A 1 95 ? -1.892 -3.647 3.125 1.00 95.25 95 PHE A CA 1
ATOM 771 C C . PHE A 1 95 ? -2.600 -4.201 1.888 1.00 95.25 95 PHE A C 1
ATOM 773 O O . PHE A 1 95 ? -2.092 -4.050 0.784 1.00 95.25 95 PHE A O 1
ATOM 780 N N . PHE A 1 96 ? -3.780 -4.796 2.037 1.00 96.50 96 PHE A N 1
ATOM 781 C CA . PHE A 1 96 ? -4.485 -5.492 0.963 1.00 96.50 96 PHE A CA 1
ATOM 782 C C . PHE A 1 96 ? -4.749 -4.600 -0.255 1.00 96.50 96 PHE A C 1
ATOM 784 O O . PHE A 1 96 ? -4.506 -5.019 -1.388 1.00 96.50 96 PHE A O 1
ATOM 791 N N . VAL A 1 97 ? -5.217 -3.366 -0.036 1.00 96.06 97 VAL A N 1
ATOM 792 C CA . VAL A 1 97 ? -5.596 -2.453 -1.123 1.00 96.06 97 VAL A CA 1
ATOM 793 C C . VAL A 1 97 ? -4.389 -2.092 -1.998 1.00 96.06 97 VAL A C 1
ATOM 795 O O . VAL A 1 97 ? -4.454 -2.375 -3.197 1.00 96.06 97 VAL A O 1
ATOM 798 N N . PRO A 1 98 ? -3.271 -1.553 -1.464 1.00 95.31 98 PRO A N 1
ATOM 799 C CA . PRO A 1 98 ? -2.083 -1.316 -2.279 1.00 95.31 98 PRO A CA 1
ATOM 800 C C . PRO A 1 98 ? -1.579 -2.574 -3.000 1.00 95.31 98 PRO A C 1
ATOM 802 O O . PRO A 1 98 ? -1.212 -2.500 -4.173 1.00 95.31 98 PRO A O 1
ATOM 805 N N . GLY A 1 99 ? -1.589 -3.733 -2.329 1.00 95.50 99 GLY A N 1
ATOM 806 C CA . GLY A 1 99 ? -1.110 -4.997 -2.894 1.00 95.50 99 GLY A CA 1
ATOM 807 C C . GLY A 1 99 ? -1.908 -5.456 -4.114 1.00 95.50 99 GLY A C 1
ATOM 808 O O . GLY A 1 99 ? -1.328 -5.748 -5.160 1.00 95.50 99 GLY A O 1
ATOM 809 N N . ILE A 1 100 ? -3.241 -5.465 -4.022 1.00 96.00 100 ILE A N 1
ATOM 810 C CA . ILE A 1 100 ? -4.107 -5.808 -5.160 1.00 96.00 100 ILE A CA 1
ATOM 811 C C . ILE A 1 100 ? -3.946 -4.798 -6.294 1.00 96.00 100 ILE A C 1
ATOM 813 O O . ILE A 1 100 ? -3.857 -5.186 -7.459 1.00 96.00 100 ILE A O 1
ATOM 817 N N . VAL A 1 101 ? -3.877 -3.505 -5.978 1.00 94.75 101 VAL A N 1
ATOM 818 C CA . VAL A 1 101 ? -3.773 -2.464 -7.004 1.00 94.75 101 VAL A CA 1
ATOM 819 C C . VAL A 1 101 ? -2.437 -2.557 -7.747 1.00 94.75 101 VAL A C 1
ATOM 821 O O . VAL A 1 101 ? -2.431 -2.421 -8.968 1.00 94.75 101 VAL A O 1
ATOM 824 N N . LEU A 1 102 ? -1.328 -2.883 -7.073 1.00 94.31 102 LEU A N 1
ATOM 825 C CA . LEU A 1 102 ? -0.048 -3.169 -7.735 1.00 94.31 102 LEU A CA 1
ATOM 826 C C . LEU A 1 102 ? -0.163 -4.310 -8.758 1.00 94.31 102 LEU A C 1
ATOM 828 O O . LEU A 1 102 ? 0.354 -4.178 -9.867 1.00 94.31 102 LEU A O 1
ATOM 832 N N . LEU A 1 103 ? -0.871 -5.398 -8.430 1.00 93.12 103 LEU A N 1
ATOM 833 C CA . LEU A 1 103 ? -1.100 -6.508 -9.369 1.00 93.12 103 LEU A CA 1
ATOM 834 C C . LEU A 1 103 ? -1.957 -6.076 -10.560 1.00 93.12 103 LEU A C 1
ATOM 836 O O . LEU A 1 103 ? -1.606 -6.355 -11.706 1.00 93.12 103 LEU A O 1
ATOM 840 N N . LEU A 1 104 ? -3.050 -5.351 -10.307 1.00 92.81 104 LEU A N 1
ATOM 841 C CA . LEU A 1 104 ? -3.920 -4.821 -11.363 1.00 92.81 104 LEU A CA 1
ATOM 842 C C . LEU A 1 104 ? -3.168 -3.860 -12.293 1.00 92.81 104 LEU A C 1
ATOM 844 O O . LEU A 1 104 ? -3.450 -3.786 -13.489 1.00 92.81 104 LEU A O 1
ATOM 848 N N . ARG A 1 105 ? -2.194 -3.129 -11.749 1.00 90.75 105 ARG A N 1
ATOM 849 C CA . ARG A 1 105 ? -1.415 -2.104 -12.446 1.00 90.75 105 ARG A CA 1
ATOM 850 C C . ARG A 1 105 ? -0.025 -2.574 -12.856 1.00 90.75 105 ARG A C 1
ATOM 852 O O . ARG A 1 105 ? 0.766 -1.743 -13.295 1.00 90.75 105 ARG A O 1
ATOM 859 N N . ILE A 1 106 ? 0.257 -3.876 -12.835 1.00 90.38 106 ILE A N 1
ATOM 860 C CA . ILE A 1 106 ? 1.593 -4.427 -13.113 1.00 90.38 106 ILE A CA 1
ATOM 861 C C . ILE A 1 106 ? 2.155 -4.048 -14.491 1.00 90.38 106 ILE A C 1
ATOM 863 O O . ILE A 1 106 ? 3.363 -3.947 -14.672 1.00 90.38 106 ILE A O 1
ATOM 867 N N . ARG A 1 107 ? 1.292 -3.782 -15.480 1.00 88.69 107 ARG A N 1
ATOM 868 C CA . ARG A 1 107 ? 1.703 -3.307 -16.817 1.00 88.69 107 ARG A CA 1
ATOM 869 C C . ARG A 1 107 ? 2.130 -1.833 -16.841 1.00 88.69 107 ARG A C 1
ATOM 871 O O . ARG A 1 107 ? 2.809 -1.416 -17.771 1.00 88.69 107 ARG A O 1
ATOM 878 N N . THR A 1 108 ? 1.744 -1.054 -15.832 1.00 86.06 108 THR A N 1
ATOM 879 C CA . THR A 1 108 ? 2.158 0.352 -15.654 1.00 86.06 108 THR A CA 1
ATOM 880 C C . THR A 1 108 ? 3.606 0.426 -15.202 1.00 86.06 108 THR A C 1
ATOM 882 O O . THR A 1 108 ? 4.379 1.236 -15.702 1.00 86.06 108 THR A O 1
ATOM 885 N N . PHE A 1 109 ? 3.990 -0.455 -14.284 1.00 85.56 109 PHE A N 1
ATOM 886 C CA . PHE A 1 109 ? 5.334 -0.536 -13.728 1.00 85.56 109 PHE A CA 1
ATOM 887 C C . PHE A 1 109 ? 6.232 -1.400 -14.620 1.00 85.56 109 PHE A C 1
ATOM 889 O O . PHE A 1 109 ? 6.784 -2.398 -14.178 1.00 85.56 109 PHE A O 1
ATOM 896 N N . ASN A 1 110 ? 6.326 -1.054 -15.904 1.00 87.19 110 ASN A N 1
ATOM 897 C CA . ASN A 1 110 ? 7.136 -1.761 -16.896 1.00 87.19 110 ASN A CA 1
ATOM 898 C C . ASN A 1 110 ? 8.418 -0.972 -17.206 1.00 87.19 110 ASN A C 1
ATOM 900 O O . ASN A 1 110 ? 8.399 0.258 -17.228 1.00 87.19 110 ASN A O 1
ATOM 904 N N . GLU A 1 111 ? 9.520 -1.671 -17.477 1.00 83.94 111 GLU A N 1
ATOM 905 C CA . GLU A 1 111 ? 10.769 -1.067 -17.954 1.00 83.94 111 GLU A CA 1
ATOM 906 C C . GLU A 1 111 ? 10.593 -0.346 -19.298 1.00 83.94 111 GLU A C 1
ATOM 908 O O . GLU A 1 111 ? 11.238 0.669 -19.532 1.00 83.94 111 GLU A O 1
ATOM 913 N N . SER A 1 112 ? 9.635 -0.764 -20.133 1.00 83.12 112 SER A N 1
ATOM 914 C CA . SER A 1 112 ? 9.273 -0.035 -21.359 1.00 83.12 112 SER A CA 1
ATOM 915 C C . SER A 1 112 ? 8.753 1.384 -21.102 1.00 83.12 112 SER A C 1
ATOM 917 O O . SER A 1 112 ? 8.706 2.199 -22.017 1.00 83.12 112 SER A O 1
ATOM 919 N N . ASN A 1 113 ? 8.324 1.678 -19.870 1.00 81.62 113 ASN A N 1
ATOM 920 C CA . ASN A 1 113 ? 7.842 2.997 -19.469 1.00 81.62 113 ASN A CA 1
ATOM 921 C C . ASN A 1 113 ? 8.958 3.867 -18.874 1.00 81.62 113 ASN A C 1
ATOM 923 O O . ASN A 1 113 ? 8.660 4.928 -18.322 1.00 81.62 113 ASN A O 1
ATOM 927 N N . ILE A 1 114 ? 10.221 3.450 -18.969 1.00 83.50 114 ILE A N 1
ATOM 928 C CA . ILE A 1 114 ? 11.371 4.284 -18.627 1.00 83.50 114 ILE A CA 1
ATOM 929 C C . ILE A 1 114 ? 11.551 5.353 -19.707 1.00 83.50 114 ILE A C 1
ATOM 931 O O . ILE A 1 114 ? 11.593 5.052 -20.898 1.00 83.50 114 ILE A O 1
ATOM 935 N N . LEU A 1 115 ? 11.646 6.613 -19.289 1.00 79.88 115 LEU A N 1
ATOM 936 C CA . LEU A 1 115 ? 11.926 7.731 -20.184 1.00 79.88 115 LEU A CA 1
ATOM 937 C C . LEU A 1 115 ? 13.362 7.646 -20.725 1.00 79.88 115 LEU A C 1
ATOM 939 O O . LEU A 1 115 ? 14.291 7.622 -19.912 1.00 79.88 115 LEU A O 1
ATOM 943 N N . PRO A 1 116 ? 13.577 7.675 -22.053 1.00 79.25 116 PRO A N 1
ATOM 944 C CA . PRO A 1 116 ? 14.918 7.649 -22.639 1.00 79.25 116 PRO A CA 1
ATOM 945 C C . PRO A 1 116 ? 15.801 8.814 -22.180 1.00 79.25 116 PRO A C 1
ATOM 947 O O . PRO A 1 116 ? 17.010 8.661 -22.040 1.00 79.25 116 PRO A O 1
ATOM 950 N N . GLU A 1 117 ? 15.205 9.981 -21.928 1.00 74.94 117 GLU A N 1
ATOM 951 C CA . GLU A 1 117 ? 15.932 11.218 -21.631 1.00 74.94 117 GLU A CA 1
ATOM 952 C C . GLU A 1 117 ? 16.435 11.277 -20.187 1.00 74.94 117 GLU A C 1
ATOM 954 O O . GLU A 1 117 ? 17.417 11.957 -19.897 1.00 74.94 117 GLU A O 1
ATOM 959 N N . THR A 1 118 ? 15.745 10.600 -19.264 1.00 73.56 118 THR A N 1
ATOM 960 C CA . THR A 1 118 ? 16.026 10.690 -17.819 1.00 73.56 118 THR A CA 1
ATOM 961 C C . THR A 1 118 ? 16.375 9.353 -17.178 1.00 73.56 118 THR A C 1
ATOM 963 O O . THR A 1 118 ? 16.878 9.338 -16.058 1.00 73.56 118 THR A O 1
ATOM 966 N N . GLY A 1 119 ? 16.111 8.230 -17.854 1.00 76.00 119 GLY A N 1
ATOM 967 C CA . GLY A 1 119 ? 16.273 6.889 -17.293 1.00 76.00 119 GLY A CA 1
ATOM 968 C C . GLY A 1 119 ? 15.285 6.573 -16.165 1.00 76.00 119 GLY A C 1
ATOM 969 O O . GLY A 1 119 ? 15.471 5.591 -15.449 1.00 76.00 119 GLY A O 1
ATOM 970 N N . LEU A 1 120 ? 14.237 7.385 -15.991 1.00 78.81 120 LEU A N 1
ATOM 971 C CA . LEU A 1 120 ? 13.258 7.229 -14.920 1.00 78.81 120 LEU A CA 1
ATOM 972 C C . LEU A 1 120 ? 11.973 6.564 -15.423 1.00 78.81 120 LEU A C 1
ATOM 974 O O . LEU A 1 120 ? 11.385 6.979 -16.423 1.00 78.81 120 LEU A O 1
ATOM 978 N N . GLY A 1 121 ? 11.531 5.532 -14.704 1.00 81.44 121 GLY A N 1
ATOM 979 C CA . GLY A 1 121 ? 10.241 4.871 -14.897 1.00 81.44 121 GLY A CA 1
ATOM 980 C C . GLY A 1 121 ? 9.275 5.138 -13.743 1.00 81.44 121 GLY A C 1
ATOM 981 O O . GLY A 1 121 ? 9.553 5.919 -12.834 1.00 81.44 121 GLY A O 1
ATOM 982 N N . TYR A 1 122 ? 8.128 4.461 -13.767 1.00 83.75 122 TYR A N 1
ATOM 983 C CA . TYR A 1 122 ? 7.229 4.429 -12.615 1.00 83.75 122 TYR A CA 1
ATOM 984 C C . TYR A 1 122 ? 7.840 3.567 -11.510 1.00 83.75 122 TYR A C 1
ATOM 986 O O . TYR A 1 122 ? 8.027 2.369 -11.712 1.00 83.75 122 TYR A O 1
ATOM 994 N N . ASP A 1 123 ? 8.124 4.163 -10.353 1.00 86.62 123 ASP A N 1
ATOM 995 C CA . ASP A 1 123 ? 8.681 3.448 -9.203 1.00 86.62 123 ASP A CA 1
ATOM 996 C C . ASP A 1 123 ? 7.556 2.759 -8.397 1.00 86.62 123 ASP A C 1
ATOM 998 O O . ASP A 1 123 ? 6.734 3.440 -7.766 1.00 86.62 123 ASP A O 1
ATOM 1002 N N . PRO A 1 124 ? 7.490 1.413 -8.398 1.00 89.38 124 PRO A N 1
ATOM 1003 C CA . PRO A 1 124 ? 6.445 0.681 -7.691 1.00 89.38 124 PRO A CA 1
ATOM 1004 C C . PRO A 1 124 ? 6.596 0.746 -6.170 1.00 89.38 124 PRO A C 1
ATOM 1006 O O . PRO A 1 124 ? 5.591 0.763 -5.456 1.00 89.38 124 PRO A O 1
ATOM 1009 N N . PHE A 1 125 ? 7.826 0.818 -5.655 1.00 89.12 125 PHE A N 1
ATOM 1010 C CA . PHE A 1 125 ? 8.081 0.934 -4.222 1.00 89.12 125 PHE A CA 1
ATOM 1011 C C . PHE A 1 125 ? 7.610 2.287 -3.703 1.00 89.12 125 PHE A C 1
ATOM 1013 O O . PHE A 1 125 ? 6.969 2.374 -2.654 1.00 89.12 125 PHE A O 1
ATOM 1020 N N . LEU A 1 126 ? 7.875 3.339 -4.472 1.00 86.69 126 LEU A N 1
ATOM 1021 C CA . LEU A 1 126 ? 7.399 4.676 -4.175 1.00 86.69 126 LEU A CA 1
ATOM 1022 C C . LEU A 1 126 ? 5.867 4.750 -4.154 1.00 86.69 126 LEU A C 1
ATOM 1024 O O . LEU A 1 126 ? 5.289 5.244 -3.182 1.00 86.69 126 LEU A O 1
ATOM 1028 N N . GLY A 1 127 ? 5.218 4.243 -5.206 1.00 89.38 127 GLY A N 1
ATOM 1029 C CA . GLY A 1 127 ? 3.758 4.208 -5.303 1.00 89.38 127 GLY A CA 1
ATOM 1030 C C . GLY A 1 127 ? 3.138 3.448 -4.131 1.00 89.38 127 GLY A C 1
ATOM 1031 O O . GLY A 1 127 ? 2.231 3.955 -3.471 1.00 89.38 127 GLY A O 1
ATOM 1032 N N . PHE A 1 128 ? 3.693 2.278 -3.799 1.00 92.62 128 PHE A N 1
ATOM 1033 C CA . PHE A 1 128 ? 3.276 1.489 -2.641 1.00 92.62 128 PHE A CA 1
ATOM 1034 C C . PHE A 1 128 ? 3.433 2.259 -1.328 1.00 92.62 128 PHE A C 1
ATOM 1036 O O . PHE A 1 128 ? 2.494 2.334 -0.537 1.00 92.62 128 PHE A O 1
ATOM 1043 N N . LYS A 1 129 ? 4.600 2.871 -1.102 1.00 90.88 129 LYS A N 1
ATOM 1044 C CA . LYS A 1 129 ? 4.898 3.632 0.114 1.00 90.88 129 LYS A CA 1
ATOM 1045 C C . LYS A 1 129 ? 3.899 4.769 0.308 1.00 90.88 129 LYS A C 1
ATOM 1047 O O . LYS A 1 129 ? 3.336 4.906 1.392 1.00 90.88 129 LYS A O 1
ATOM 1052 N N . PHE A 1 130 ? 3.658 5.578 -0.722 1.00 90.88 130 PHE A N 1
ATOM 1053 C CA . PHE A 1 130 ? 2.694 6.671 -0.620 1.00 90.88 130 PHE A CA 1
ATOM 1054 C C . PHE A 1 130 ? 1.267 6.163 -0.445 1.00 90.88 130 PHE A C 1
ATOM 1056 O O . PHE A 1 130 ? 0.546 6.717 0.377 1.00 90.88 130 PHE A O 1
ATOM 1063 N N . SER A 1 131 ? 0.872 5.101 -1.146 1.00 93.12 131 SER A N 1
ATOM 1064 C CA . SER A 1 131 ? -0.446 4.474 -0.999 1.00 93.12 131 SER A CA 1
ATOM 1065 C C . SER A 1 131 ? -0.693 4.004 0.439 1.00 93.12 131 SER A C 1
ATOM 1067 O O . SER A 1 131 ? -1.702 4.354 1.052 1.00 93.12 131 SER A O 1
ATOM 1069 N N . PHE A 1 132 ? 0.284 3.308 1.022 1.00 93.06 132 PHE A N 1
ATOM 1070 C CA . PHE A 1 132 ? 0.258 2.845 2.406 1.00 93.06 132 PHE A CA 1
ATOM 1071 C C . PHE A 1 132 ? 0.147 4.008 3.402 1.00 93.06 132 PHE A C 1
ATOM 1073 O O . PHE A 1 132 ? -0.793 4.076 4.193 1.00 93.06 132 PHE A O 1
ATOM 1080 N N . PHE A 1 133 ? 1.082 4.963 3.355 1.00 92.00 133 PHE A N 1
ATOM 1081 C CA . PHE A 1 133 ? 1.122 6.053 4.333 1.00 92.00 133 PHE A CA 1
ATOM 1082 C C . PHE A 1 133 ? -0.015 7.059 4.161 1.00 92.00 133 PHE A C 1
ATOM 1084 O O . PHE A 1 133 ? -0.453 7.643 5.139 1.00 92.00 133 PHE A O 1
ATOM 1091 N N . SER A 1 134 ? -0.513 7.298 2.955 1.00 92.69 134 SER A N 1
ATOM 1092 C CA . SER A 1 134 ? -1.602 8.262 2.779 1.00 92.69 134 SER A CA 1
ATOM 1093 C C . SER A 1 134 ? -2.972 7.683 3.134 1.00 92.69 134 SER A C 1
ATOM 1095 O O . SER A 1 134 ? -3.872 8.451 3.452 1.00 92.69 134 SER A O 1
ATOM 1097 N N . SER A 1 135 ? -3.135 6.358 3.153 1.00 94.62 135 SER A N 1
ATOM 1098 C CA . SER A 1 135 ? -4.402 5.701 3.505 1.00 94.62 135 SER A CA 1
ATOM 1099 C C . SER A 1 135 ? -4.499 5.233 4.956 1.00 94.62 135 SER A C 1
ATOM 1101 O O . SER A 1 135 ? -5.608 4.993 5.442 1.00 94.62 135 SER A O 1
ATOM 1103 N N . TRP A 1 136 ? -3.361 5.116 5.657 1.00 93.81 136 TRP A N 1
ATOM 1104 C CA . TRP A 1 136 ? -3.310 4.536 7.002 1.00 93.81 136 TRP A CA 1
ATOM 1105 C C . TRP A 1 136 ? -4.300 5.160 7.997 1.00 93.81 136 TRP A C 1
ATOM 1107 O O . TRP A 1 136 ? -4.979 4.383 8.668 1.00 93.81 136 TRP A O 1
ATOM 1117 N N . PRO A 1 137 ? -4.459 6.498 8.109 1.00 94.06 137 PRO A N 1
ATOM 1118 C CA . PRO A 1 137 ? -5.331 7.062 9.133 1.00 94.06 137 PRO A CA 1
ATOM 1119 C C . PRO A 1 137 ? -6.797 6.745 8.831 1.00 94.06 137 PRO A C 1
ATOM 1121 O O . PRO A 1 137 ? -7.530 6.290 9.705 1.00 94.06 137 PRO A O 1
ATOM 1124 N N . GLY A 1 138 ? -7.223 6.938 7.584 1.00 95.19 138 GLY A N 1
ATOM 1125 C CA . GLY A 1 138 ? -8.611 6.783 7.170 1.00 95.19 138 GLY A CA 1
ATOM 1126 C C . GLY A 1 138 ? -9.089 5.343 7.266 1.00 95.19 138 GLY A C 1
ATOM 1127 O O . GLY A 1 138 ? -10.172 5.084 7.789 1.00 95.19 138 GLY A O 1
ATOM 1128 N N . LEU A 1 139 ? -8.255 4.391 6.841 1.00 96.25 139 LEU A N 1
ATOM 1129 C CA . LEU A 1 139 ? -8.579 2.971 6.943 1.00 96.25 139 LEU A CA 1
ATOM 1130 C C . LEU A 1 139 ? -8.441 2.454 8.384 1.00 96.25 139 LEU A C 1
ATOM 1132 O O . LEU A 1 139 ? -9.318 1.733 8.849 1.00 96.25 139 LEU A O 1
ATOM 1136 N N . MET A 1 140 ? -7.408 2.847 9.136 1.00 93.94 140 MET A N 1
ATOM 1137 C CA . MET A 1 140 ? -7.244 2.390 10.522 1.00 93.94 140 MET A CA 1
ATOM 1138 C C . MET A 1 140 ? -8.344 2.942 11.433 1.00 93.94 140 MET A C 1
ATOM 1140 O O . MET A 1 140 ? -9.061 2.178 12.083 1.00 93.94 140 MET A O 1
ATOM 1144 N N . PHE A 1 141 ? -8.479 4.268 11.499 1.00 94.56 141 PHE A N 1
ATOM 1145 C CA . PHE A 1 141 ? -9.417 4.920 12.409 1.00 94.56 141 PHE A CA 1
ATOM 1146 C C . PHE A 1 141 ? -10.855 4.755 11.933 1.00 94.56 141 PHE A C 1
ATOM 1148 O O . PHE A 1 141 ? -11.725 4.471 12.751 1.00 94.56 141 PHE A O 1
ATOM 1155 N N . GLY A 1 142 ? -11.105 4.832 10.622 1.00 95.38 142 GLY A N 1
ATOM 1156 C CA . GLY A 1 142 ? -12.433 4.615 10.053 1.00 95.38 142 GLY A CA 1
ATOM 1157 C C . GLY A 1 142 ? -12.986 3.227 10.382 1.00 95.38 142 GLY A C 1
ATOM 1158 O O . GLY A 1 142 ? -14.067 3.120 10.960 1.00 95.38 142 GLY A O 1
ATOM 1159 N N . PHE A 1 143 ? -12.229 2.158 10.103 1.00 95.12 143 PHE A N 1
ATOM 1160 C CA . PHE A 1 143 ? -12.690 0.802 10.416 1.00 95.12 143 PHE A CA 1
ATOM 1161 C C . PHE A 1 143 ? -12.683 0.492 11.907 1.00 95.12 143 PHE A C 1
ATOM 1163 O O . PHE A 1 143 ? -13.543 -0.258 12.349 1.00 95.12 143 PHE A O 1
ATOM 1170 N N . THR A 1 144 ? -11.797 1.088 12.707 1.00 93.75 144 THR A N 1
ATOM 1171 C CA . THR A 1 144 ? -11.890 0.972 14.172 1.00 93.75 144 THR A CA 1
ATOM 1172 C C . THR A 1 144 ? -13.174 1.623 14.697 1.00 93.75 144 THR A C 1
ATOM 1174 O O . THR A 1 144 ? -13.857 1.033 15.534 1.00 93.75 144 THR A O 1
ATOM 1177 N N . GLY A 1 145 ? -13.547 2.791 14.164 1.00 93.69 145 GLY A N 1
ATOM 1178 C CA . GLY A 1 145 ? -14.747 3.534 14.547 1.00 93.69 145 GLY A CA 1
ATOM 1179 C C . GLY A 1 145 ? -16.063 2.828 14.205 1.00 93.69 145 GLY A C 1
ATOM 1180 O O . GLY A 1 145 ? -17.032 2.988 14.941 1.00 93.69 145 GLY A O 1
ATOM 1181 N N . LEU A 1 146 ? -16.099 1.986 13.162 1.00 94.25 146 LEU A N 1
ATOM 1182 C CA . LEU A 1 146 ? -17.281 1.170 12.823 1.00 94.25 146 LEU A CA 1
ATOM 1183 C C . LEU A 1 146 ? -17.700 0.194 13.933 1.00 94.25 146 LEU A C 1
ATOM 1185 O O . LEU A 1 146 ? -18.852 -0.228 13.964 1.00 94.25 146 LEU A O 1
ATOM 1189 N N . PHE A 1 147 ? -16.780 -0.173 14.828 1.00 91.75 147 PHE A N 1
ATOM 1190 C CA . PHE A 1 147 ? -17.049 -1.094 15.939 1.00 91.75 147 PHE A CA 1
ATOM 1191 C C . PHE A 1 147 ? -17.277 -0.373 17.271 1.00 91.75 147 PHE A C 1
ATOM 1193 O O . PHE A 1 147 ? -17.339 -1.023 18.316 1.00 91.75 147 PHE A O 1
ATOM 1200 N N . LEU A 1 148 ? -17.394 0.955 17.253 1.00 91.56 148 LEU A N 1
ATOM 1201 C CA . LEU A 1 148 ? -17.804 1.744 18.408 1.00 91.56 148 LEU A CA 1
ATOM 1202 C C . LEU A 1 148 ? -19.326 1.920 18.406 1.00 91.56 148 LEU A C 1
ATOM 1204 O O . LEU A 1 148 ? -19.964 1.958 17.355 1.00 91.56 148 LEU A O 1
ATOM 1208 N N . ASN A 1 149 ? -19.909 2.022 19.600 1.00 91.19 149 ASN A N 1
ATOM 1209 C CA . ASN A 1 149 ? -21.329 2.305 19.773 1.00 91.19 149 ASN A CA 1
ATOM 1210 C C . ASN A 1 149 ? -21.497 3.508 20.720 1.00 91.19 149 ASN A C 1
ATOM 1212 O O . ASN A 1 149 ? -21.172 3.372 21.903 1.00 91.19 149 ASN A O 1
ATOM 1216 N N . PRO A 1 150 ? -21.981 4.667 20.235 1.00 93.12 150 PRO A N 1
ATOM 1217 C CA . PRO A 1 150 ? -22.414 4.941 18.858 1.00 93.12 150 PRO A CA 1
ATOM 1218 C C . PRO A 1 150 ? -21.247 5.018 17.856 1.00 93.12 150 PRO A C 1
ATOM 1220 O O . PRO A 1 150 ? -20.100 5.234 18.245 1.00 93.12 150 PRO A O 1
ATOM 1223 N N . ILE A 1 151 ? -21.554 4.864 16.561 1.00 95.75 151 ILE A N 1
ATOM 1224 C CA . ILE A 1 151 ? -20.577 5.056 15.477 1.00 95.75 151 ILE A CA 1
ATOM 1225 C C . ILE A 1 151 ? -20.227 6.555 15.392 1.00 95.75 151 ILE A C 1
ATOM 1227 O O . ILE A 1 151 ? -21.142 7.370 15.247 1.00 95.75 151 ILE A O 1
ATOM 1231 N N . PRO A 1 152 ? -18.939 6.941 15.459 1.00 95.25 152 PRO A N 1
ATOM 1232 C CA . PRO A 1 152 ? -18.525 8.339 15.373 1.00 95.25 152 PRO A CA 1
ATOM 1233 C C . PRO A 1 152 ? -18.811 8.984 14.014 1.00 95.25 152 PRO A C 1
ATOM 1235 O O . PRO A 1 152 ? -18.788 8.322 12.973 1.00 95.25 152 PRO A O 1
ATOM 1238 N N . LEU A 1 153 ? -18.998 10.306 14.013 1.00 96.38 153 LEU A N 1
ATOM 1239 C CA . LEU A 1 153 ? -19.340 11.065 12.809 1.00 96.38 153 LEU A CA 1
ATOM 1240 C C . LEU A 1 153 ? -18.190 11.137 11.801 1.00 96.38 153 LEU A C 1
ATOM 1242 O O . LEU A 1 153 ? -18.452 11.295 10.612 1.00 96.38 153 LEU A O 1
ATOM 1246 N N . TYR A 1 154 ? -16.936 10.969 12.230 1.00 95.31 154 TYR A N 1
ATOM 1247 C CA . TYR A 1 154 ? -15.791 10.921 11.317 1.00 95.31 154 TYR A CA 1
ATOM 1248 C C . TYR A 1 154 ? -15.792 9.699 10.378 1.00 95.31 154 TYR A C 1
ATOM 1250 O O . TYR A 1 154 ? -15.187 9.746 9.305 1.00 95.31 154 TYR A O 1
ATOM 1258 N N . VAL A 1 155 ? -16.442 8.588 10.752 1.00 95.81 155 VAL A N 1
ATOM 1259 C CA . VAL A 1 155 ? -16.296 7.287 10.066 1.00 95.81 155 VAL A CA 1
ATOM 1260 C C . VAL A 1 155 ? -16.700 7.328 8.583 1.00 95.81 155 VAL A C 1
ATOM 1262 O O . VAL A 1 155 ? -15.903 6.875 7.753 1.00 95.81 155 VAL A O 1
ATOM 1265 N N . PRO A 1 156 ? -17.863 7.898 8.197 1.00 94.88 156 PRO A N 1
ATOM 1266 C CA . PRO A 1 156 ? -18.274 7.987 6.795 1.00 94.88 156 PRO A CA 1
ATOM 1267 C C . PRO A 1 156 ? -17.349 8.841 5.919 1.00 94.88 156 PRO A C 1
ATOM 1269 O O . PRO A 1 156 ? -17.366 8.682 4.703 1.00 94.88 156 PRO A O 1
ATOM 1272 N N . PHE A 1 157 ? -16.541 9.727 6.508 1.00 95.00 157 PHE A N 1
ATOM 1273 C CA . PHE A 1 157 ? -15.578 10.556 5.777 1.00 95.00 157 PHE A CA 1
ATOM 1274 C C . PHE A 1 157 ? -14.214 9.868 5.661 1.00 95.00 157 PHE A C 1
ATOM 1276 O O . PHE A 1 157 ? -13.614 9.847 4.585 1.00 95.00 157 PHE A O 1
ATOM 1283 N N . LEU A 1 158 ? -13.742 9.258 6.753 1.00 95.94 158 LEU A N 1
ATOM 1284 C CA . LEU A 1 158 ? -12.417 8.644 6.817 1.00 95.94 158 LEU A CA 1
ATOM 1285 C C . LEU A 1 158 ? -12.268 7.423 5.914 1.00 95.94 158 LEU A C 1
ATOM 1287 O O . LEU A 1 158 ? -11.239 7.293 5.253 1.00 95.94 158 LEU A O 1
ATOM 1291 N N . ILE A 1 159 ? -13.272 6.544 5.855 1.00 96.12 159 ILE A N 1
ATOM 1292 C CA . ILE A 1 159 ? -13.161 5.308 5.070 1.00 96.12 159 ILE A CA 1
ATOM 1293 C C . ILE A 1 159 ? -13.016 5.614 3.568 1.00 96.12 159 ILE A C 1
ATOM 1295 O O . ILE A 1 159 ? -12.019 5.180 2.983 1.00 96.12 159 ILE A O 1
ATOM 1299 N N . PRO A 1 160 ? -13.921 6.384 2.923 1.00 96.00 160 PRO A N 1
ATOM 1300 C CA . PRO A 1 160 ? -13.769 6.723 1.509 1.00 96.00 160 PRO A CA 1
ATOM 1301 C C . PRO A 1 160 ? -12.475 7.482 1.217 1.00 96.00 160 PRO A C 1
ATOM 1303 O O . PRO A 1 160 ? -11.805 7.182 0.231 1.00 96.00 160 PRO A O 1
ATOM 1306 N N . MET A 1 161 ? -12.082 8.421 2.086 1.00 95.25 161 MET A N 1
ATOM 1307 C CA . MET A 1 161 ? -10.813 9.133 1.935 1.00 95.25 161 MET A CA 1
ATOM 1308 C C . MET A 1 161 ? -9.613 8.189 1.987 1.00 95.25 161 MET A C 1
ATOM 1310 O O . MET A 1 161 ? -8.735 8.292 1.134 1.00 95.25 161 MET A O 1
ATOM 1314 N N . GLY A 1 162 ? -9.591 7.248 2.933 1.00 95.75 162 GLY A N 1
ATOM 1315 C CA . GLY A 1 162 ? -8.539 6.241 3.043 1.00 95.75 162 GLY A CA 1
ATOM 1316 C C . GLY A 1 162 ? -8.375 5.447 1.746 1.00 95.75 162 GLY A C 1
ATOM 1317 O O . GLY A 1 162 ? -7.262 5.321 1.242 1.00 95.75 162 GLY A O 1
ATOM 1318 N N . PHE A 1 163 ? -9.477 4.995 1.140 1.00 96.06 163 PHE A N 1
ATOM 1319 C CA . PHE A 1 163 ? -9.431 4.329 -0.166 1.00 96.06 163 PHE A CA 1
ATOM 1320 C C . PHE A 1 163 ? -8.949 5.256 -1.289 1.00 96.06 163 PHE A C 1
ATOM 1322 O O . PHE A 1 163 ? -8.097 4.854 -2.075 1.00 96.06 163 PHE A O 1
ATOM 1329 N N . ILE A 1 164 ? -9.441 6.495 -1.367 1.00 94.38 164 ILE A N 1
ATOM 1330 C CA . ILE A 1 164 ? -9.016 7.458 -2.398 1.00 94.38 164 ILE A CA 1
ATOM 1331 C C . ILE A 1 164 ? -7.502 7.693 -2.325 1.00 94.38 164 ILE A C 1
ATOM 1333 O O . ILE A 1 164 ? -6.810 7.584 -3.339 1.00 94.38 164 ILE A O 1
ATOM 1337 N N . PHE A 1 165 ? -6.973 7.952 -1.128 1.00 93.06 165 PHE A N 1
ATOM 1338 C CA . PHE A 1 165 ? -5.544 8.175 -0.925 1.00 93.06 165 PHE A CA 1
ATOM 1339 C C . PHE A 1 165 ? -4.712 6.901 -1.127 1.00 93.06 165 PHE A C 1
ATOM 1341 O O . PHE A 1 165 ? -3.604 6.991 -1.647 1.00 93.06 165 PHE A O 1
ATOM 1348 N N . ALA A 1 166 ? -5.257 5.710 -0.855 1.00 93.00 166 ALA A N 1
ATOM 1349 C CA . ALA A 1 166 ? -4.602 4.458 -1.237 1.00 93.00 166 ALA A CA 1
ATOM 1350 C C . ALA A 1 166 ? -4.456 4.340 -2.766 1.00 93.00 166 ALA A C 1
ATOM 1352 O O . ALA A 1 166 ? -3.438 3.863 -3.265 1.00 93.00 166 ALA A O 1
ATOM 1353 N N . LEU A 1 167 ? -5.459 4.766 -3.533 1.00 92.19 167 LEU A N 1
ATOM 1354 C CA . LEU A 1 167 ? -5.463 4.578 -4.983 1.00 92.19 167 LEU A CA 1
ATOM 1355 C C . LEU A 1 167 ? -4.578 5.600 -5.703 1.00 92.19 167 LEU A C 1
ATOM 1357 O O . LEU A 1 167 ? -3.783 5.198 -6.546 1.00 92.19 167 LEU A O 1
ATOM 1361 N N . ILE A 1 168 ? -4.663 6.892 -5.367 1.00 87.31 168 ILE A N 1
ATOM 1362 C CA . ILE A 1 168 ? -3.985 7.993 -6.087 1.00 87.31 168 ILE A CA 1
ATOM 1363 C C . ILE A 1 168 ? -2.523 7.662 -6.475 1.00 87.31 168 ILE A C 1
ATOM 1365 O O . ILE A 1 168 ? -2.205 7.724 -7.664 1.00 87.31 168 ILE A O 1
ATOM 1369 N N . PRO A 1 169 ? -1.633 7.236 -5.555 1.00 81.94 169 PRO A N 1
ATOM 1370 C CA . PRO A 1 169 ? -0.225 6.989 -5.881 1.00 81.94 169 PRO A CA 1
ATOM 1371 C C . PRO A 1 169 ? 0.019 5.794 -6.814 1.00 81.94 169 PRO A C 1
ATOM 1373 O O . PRO A 1 169 ? 1.104 5.664 -7.377 1.00 81.94 169 PRO A O 1
ATOM 1376 N N . LEU A 1 170 ? -0.972 4.914 -6.977 1.00 87.44 170 LEU A N 1
ATOM 1377 C CA . LEU A 1 170 ? -0.902 3.705 -7.801 1.00 87.44 170 LEU A CA 1
ATOM 1378 C C . LEU A 1 170 ? -1.584 3.860 -9.169 1.00 87.44 170 LEU A C 1
ATOM 1380 O O . LEU A 1 170 ? -1.534 2.939 -9.986 1.00 87.44 170 LEU A O 1
ATOM 1384 N N . PHE A 1 171 ? -2.147 5.037 -9.455 1.00 87.31 171 PHE A N 1
ATOM 1385 C CA . PHE A 1 171 ? -2.682 5.425 -10.765 1.00 87.31 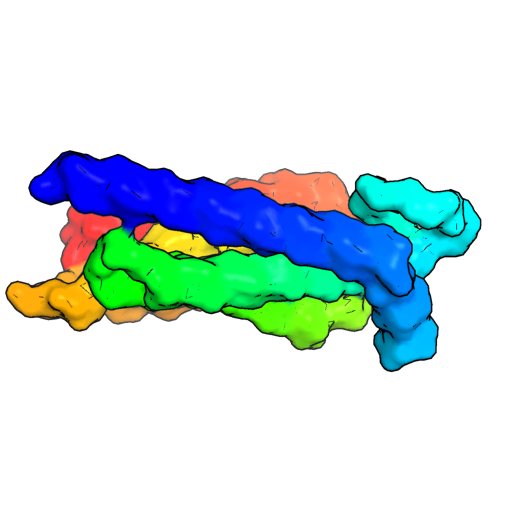171 PHE A CA 1
ATOM 1386 C C . PHE A 1 171 ? -1.911 6.611 -11.373 1.00 87.31 171 PHE A C 1
ATOM 1388 O O . PHE A 1 171 ? -2.509 7.630 -11.743 1.00 87.31 171 PHE A O 1
ATOM 1395 N N . PRO A 1 172 ? -0.571 6.524 -11.482 1.00 78.12 172 PRO A N 1
ATOM 1396 C CA . PRO A 1 172 ? 0.231 7.665 -11.894 1.00 78.12 172 PRO A CA 1
ATOM 1397 C C . PRO A 1 172 ? -0.027 8.054 -13.365 1.00 78.12 172 PRO A C 1
ATOM 1399 O O . PRO A 1 172 ? -0.011 9.223 -13.724 1.00 78.12 172 PRO A O 1
ATOM 1402 N N . ASP A 1 173 ? -0.370 7.115 -14.237 1.00 78.94 173 ASP A N 1
ATOM 1403 C CA . ASP A 1 173 ? -0.738 7.389 -15.631 1.00 78.94 173 ASP A CA 1
ATOM 1404 C C . ASP A 1 173 ? -1.979 8.284 -15.787 1.00 78.94 173 ASP A C 1
ATOM 1406 O O . ASP A 1 173 ? -2.018 9.133 -16.680 1.00 78.94 173 ASP A O 1
ATOM 1410 N N . TYR A 1 174 ? -2.984 8.129 -14.921 1.00 82.38 174 TYR A N 1
ATOM 1411 C CA . TYR A 1 174 ? -4.170 8.985 -14.949 1.00 82.38 174 TYR A CA 1
ATOM 1412 C C . TYR A 1 174 ? -3.855 10.387 -14.448 1.00 82.38 174 TYR A C 1
ATOM 1414 O O . TYR A 1 174 ? -4.330 11.355 -15.034 1.00 82.38 174 TYR A O 1
ATOM 1422 N N . ILE A 1 175 ? -3.019 10.504 -13.416 1.00 78.62 175 ILE A N 1
ATOM 1423 C CA . ILE A 1 175 ? -2.603 11.799 -12.865 1.00 78.62 175 ILE A CA 1
ATOM 1424 C C . ILE A 1 175 ? -1.708 12.543 -13.856 1.00 78.62 175 ILE A C 1
ATOM 1426 O O . ILE A 1 175 ? -1.852 13.752 -14.016 1.00 78.62 175 ILE A O 1
ATOM 1430 N N . ASN A 1 176 ? -0.847 11.822 -14.579 1.00 77.94 176 ASN A N 1
ATOM 1431 C CA . ASN A 1 176 ? 0.078 12.394 -15.555 1.00 77.94 176 ASN A CA 1
ATOM 1432 C C . ASN A 1 176 ? -0.623 13.286 -16.589 1.00 77.94 176 ASN A C 1
ATOM 1434 O O . ASN A 1 176 ? -0.078 14.304 -16.994 1.00 77.94 176 ASN A O 1
ATOM 1438 N N . LYS A 1 177 ? -1.858 12.942 -16.982 1.00 77.75 177 LYS A N 1
ATOM 1439 C CA . LYS A 1 177 ? -2.649 13.718 -17.953 1.00 77.75 177 LYS A CA 1
ATOM 1440 C C . LYS A 1 177 ? -3.032 15.117 -17.466 1.00 77.75 177 LYS A C 1
ATOM 1442 O O . LYS A 1 177 ? -3.382 15.961 -18.284 1.00 77.75 177 LYS A O 1
ATOM 1447 N N . TYR A 1 178 ? -2.999 15.348 -16.157 1.00 80.69 178 TYR A N 1
ATOM 1448 C CA . TYR A 1 178 ? -3.395 16.607 -15.528 1.00 80.69 178 TYR A CA 1
ATOM 1449 C C . TYR A 1 178 ? -2.199 17.433 -15.043 1.00 80.69 178 TYR A C 1
ATOM 1451 O O . TYR A 1 178 ? -2.383 18.553 -14.570 1.00 80.69 178 TYR A O 1
ATOM 1459 N N . LEU A 1 179 ? -0.981 16.897 -15.144 1.00 80.12 179 LEU A N 1
ATOM 1460 C CA . LEU A 1 179 ? 0.241 17.581 -14.742 1.00 80.12 179 LEU A CA 1
ATOM 1461 C C . LEU A 1 179 ? 0.898 18.253 -15.951 1.00 80.12 179 LEU A C 1
ATOM 1463 O O . LEU A 1 179 ? 0.885 17.736 -17.064 1.00 80.12 179 LEU A O 1
ATOM 1467 N N . SER A 1 180 ? 1.525 19.406 -15.720 1.00 82.94 180 SER A N 1
ATOM 1468 C CA . SER A 1 180 ? 2.327 20.111 -16.731 1.00 82.94 180 SER A CA 1
ATOM 1469 C C . SER A 1 180 ? 3.725 19.508 -16.928 1.00 82.94 180 SER A C 1
ATOM 1471 O O . SER A 1 180 ? 4.533 20.037 -17.690 1.00 82.94 180 SER A O 1
ATOM 1473 N N . TYR A 1 181 ? 4.033 18.424 -16.217 1.00 79.06 181 TYR A N 1
ATOM 1474 C CA . TYR A 1 181 ? 5.313 17.730 -16.222 1.00 79.06 181 TYR A CA 1
ATOM 1475 C C . TYR A 1 181 ? 5.089 16.216 -16.140 1.00 79.06 181 TYR A C 1
ATOM 1477 O O . TYR A 1 181 ? 4.064 15.766 -15.632 1.00 79.06 181 TYR A O 1
ATOM 1485 N N . ASP A 1 182 ? 6.067 15.432 -16.602 1.00 77.19 182 ASP A N 1
ATOM 1486 C CA . ASP A 1 182 ? 5.979 13.972 -16.546 1.00 77.19 182 ASP A CA 1
ATOM 1487 C C . ASP A 1 182 ? 6.068 13.474 -15.099 1.00 77.19 182 ASP A C 1
ATOM 1489 O O . ASP A 1 182 ? 6.979 13.828 -14.341 1.00 77.19 182 ASP A O 1
ATOM 1493 N N . ILE A 1 183 ? 5.127 12.622 -14.719 1.00 76.25 183 ILE A N 1
ATOM 1494 C CA . ILE A 1 183 ? 5.064 11.982 -13.408 1.00 76.25 183 ILE A CA 1
ATOM 1495 C C . ILE A 1 183 ? 6.268 11.077 -13.093 1.00 76.25 183 ILE A C 1
ATOM 1497 O O . ILE A 1 183 ? 6.533 10.767 -11.936 1.00 76.25 183 ILE A O 1
ATOM 1501 N N . ARG A 1 184 ? 7.034 10.673 -14.107 1.00 76.19 184 ARG A N 1
ATOM 1502 C CA . ARG A 1 184 ? 8.288 9.922 -13.966 1.00 76.19 184 ARG A CA 1
ATOM 1503 C C . ARG A 1 184 ? 9.484 10.838 -13.685 1.00 76.19 184 ARG A C 1
ATOM 1505 O O . ARG A 1 184 ? 10.623 10.429 -13.844 1.00 76.19 184 ARG A O 1
ATOM 1512 N N . SER A 1 185 ? 9.262 12.091 -13.283 1.00 73.88 185 SER A N 1
ATOM 1513 C CA . SER A 1 185 ? 10.324 13.052 -12.969 1.00 73.88 185 SER A CA 1
ATOM 1514 C C . SER A 1 185 ? 10.513 13.260 -11.464 1.00 73.88 185 SER A C 1
ATOM 1516 O O . SER A 1 185 ? 9.600 13.060 -10.664 1.00 73.88 185 SER A O 1
ATOM 1518 N N . LYS A 1 186 ? 11.685 13.775 -11.066 1.00 72.31 186 LYS A N 1
ATOM 1519 C CA . LYS A 1 186 ? 11.939 14.204 -9.678 1.00 72.31 186 LYS A CA 1
ATOM 1520 C C . LYS A 1 186 ? 10.897 15.218 -9.178 1.00 72.31 186 LYS A C 1
ATOM 1522 O O . LYS A 1 186 ? 10.451 15.121 -8.043 1.00 72.31 186 LYS A O 1
ATOM 1527 N N . LYS A 1 187 ? 10.437 16.122 -10.056 1.00 74.25 187 LYS A N 1
ATOM 1528 C CA . LYS A 1 187 ? 9.387 17.106 -9.737 1.00 74.25 187 LYS A CA 1
ATOM 1529 C C . LYS A 1 187 ? 8.070 16.449 -9.322 1.00 74.25 187 LYS A C 1
ATOM 1531 O O . LYS A 1 187 ? 7.353 16.995 -8.494 1.00 74.25 187 LYS A O 1
ATOM 1536 N N . ALA A 1 188 ? 7.756 15.284 -9.881 1.00 69.31 188 ALA A N 1
ATOM 1537 C CA . ALA A 1 188 ? 6.566 14.539 -9.508 1.00 69.31 188 ALA A CA 1
ATOM 1538 C C . ALA A 1 188 ? 6.693 13.902 -8.130 1.00 69.31 1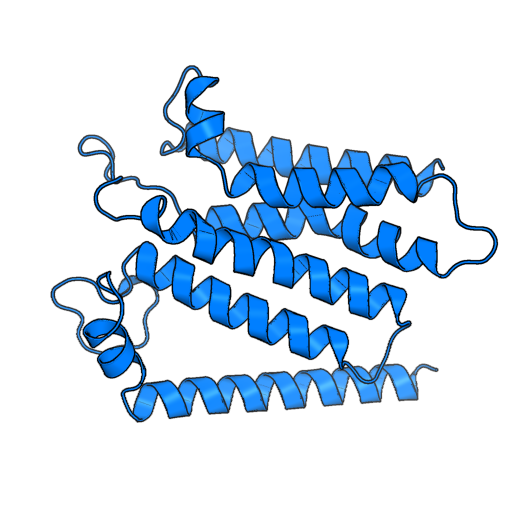88 ALA A C 1
ATOM 1540 O O . ALA A 1 188 ? 5.762 13.992 -7.336 1.00 69.31 188 ALA A O 1
ATOM 1541 N N . PHE A 1 189 ? 7.851 13.323 -7.808 1.00 71.44 189 PHE A N 1
ATOM 1542 C CA . PHE A 1 189 ? 8.134 12.866 -6.447 1.00 71.44 189 PHE A CA 1
ATOM 1543 C C . PHE A 1 189 ? 7.963 14.011 -5.434 1.00 71.44 189 PHE A C 1
ATOM 1545 O O . PHE A 1 189 ? 7.248 13.853 -4.441 1.00 71.44 189 PHE A O 1
ATOM 1552 N N . ASP A 1 190 ? 8.516 15.186 -5.754 1.00 77.88 190 ASP A N 1
ATOM 1553 C CA . ASP A 1 190 ? 8.396 16.400 -4.940 1.00 77.88 190 ASP A CA 1
ATOM 1554 C C . ASP A 1 190 ? 6.940 16.905 -4.821 1.00 77.88 190 ASP A C 1
ATOM 1556 O O . ASP A 1 190 ? 6.635 17.676 -3.916 1.00 77.88 190 ASP A O 1
ATOM 1560 N N . PHE A 1 191 ? 6.025 16.458 -5.689 1.00 79.44 191 PHE A N 1
ATOM 1561 C CA . PHE A 1 191 ? 4.590 16.760 -5.631 1.00 79.44 191 PHE A CA 1
ATOM 1562 C C . PHE A 1 191 ? 3.776 15.705 -4.864 1.00 79.44 191 PHE A C 1
ATOM 1564 O O . PHE A 1 191 ? 2.935 16.058 -4.031 1.00 79.44 191 PHE A O 1
ATOM 1571 N N . PHE A 1 192 ? 4.030 14.410 -5.089 1.00 80.31 192 PHE A N 1
ATOM 1572 C CA . PHE A 1 192 ? 3.322 13.322 -4.399 1.00 80.31 192 PHE A CA 1
ATOM 1573 C C . PHE A 1 192 ? 3.613 13.287 -2.905 1.00 80.31 192 PHE A C 1
ATOM 1575 O O . PHE A 1 192 ? 2.729 12.941 -2.122 1.00 80.31 192 PHE A O 1
ATOM 1582 N N . GLN A 1 193 ? 4.825 13.665 -2.495 1.00 84.00 193 GLN A N 1
ATOM 1583 C CA . GLN A 1 193 ? 5.187 13.681 -1.084 1.00 84.00 193 GLN A CA 1
ATOM 1584 C C . GLN A 1 193 ? 4.349 14.691 -0.273 1.00 84.00 193 GLN A C 1
ATOM 1586 O O . GLN A 1 193 ? 3.694 14.258 0.680 1.00 84.00 193 GLN A O 1
ATOM 1591 N N . PRO A 1 194 ? 4.280 15.991 -0.631 1.00 86.12 194 PRO A N 1
ATOM 1592 C CA . PRO A 1 194 ? 3.366 16.936 0.007 1.00 86.12 194 PRO A CA 1
ATOM 1593 C C . PRO A 1 194 ? 1.900 16.520 -0.086 1.00 86.12 194 PRO A C 1
ATOM 1595 O O . PRO A 1 194 ? 1.179 16.672 0.894 1.00 86.12 194 PRO A O 1
ATOM 1598 N N . LEU A 1 195 ? 1.458 15.965 -1.221 1.00 84.75 195 LEU A N 1
ATOM 1599 C CA . LEU A 1 195 ? 0.076 15.508 -1.390 1.00 84.75 195 LEU A CA 1
ATOM 1600 C C . LEU A 1 195 ? -0.274 14.378 -0.411 1.00 84.75 195 LEU A C 1
ATOM 1602 O O . LEU A 1 195 ? -1.334 14.405 0.212 1.00 84.75 195 LEU A O 1
ATOM 1606 N N . GLY A 1 196 ? 0.627 13.409 -0.237 1.00 86.62 196 GLY A N 1
ATOM 1607 C CA . GLY A 1 196 ? 0.471 12.333 0.738 1.00 86.62 196 GLY A CA 1
ATOM 1608 C C . GLY A 1 196 ? 0.448 12.859 2.173 1.00 86.62 196 GLY A C 1
ATOM 1609 O O . GLY A 1 196 ? -0.429 12.477 2.945 1.00 86.62 196 GLY A O 1
ATOM 1610 N N . ILE A 1 197 ? 1.356 13.781 2.518 1.00 89.75 197 ILE A N 1
ATOM 1611 C CA . ILE A 1 197 ? 1.387 14.438 3.837 1.00 89.75 197 ILE A CA 1
ATOM 1612 C C . ILE A 1 197 ? 0.082 15.201 4.090 1.00 89.75 197 ILE A C 1
ATOM 1614 O O . ILE A 1 197 ? -0.520 15.054 5.152 1.00 89.75 197 ILE A O 1
ATOM 1618 N N . PHE A 1 198 ? -0.385 15.972 3.107 1.00 90.81 198 PHE A N 1
ATOM 1619 C CA . PHE A 1 198 ? -1.653 16.689 3.173 1.00 90.81 198 PHE A CA 1
ATOM 1620 C C . PHE A 1 198 ? -2.826 15.731 3.394 1.00 90.81 198 PHE A C 1
ATOM 1622 O O . PHE A 1 198 ? -3.646 15.971 4.277 1.00 90.81 198 PHE A O 1
ATOM 1629 N N . GLY A 1 199 ? -2.873 14.615 2.659 1.00 90.44 199 GLY A N 1
ATOM 1630 C CA . GLY A 1 199 ? -3.894 13.584 2.830 1.00 90.44 199 GLY A CA 1
ATOM 1631 C C . GLY A 1 199 ? -3.925 13.010 4.245 1.00 90.44 199 GLY A C 1
ATOM 1632 O O . GLY A 1 199 ? -5.005 12.871 4.820 1.00 90.44 199 GLY A O 1
ATOM 1633 N N . VAL A 1 200 ? -2.757 12.735 4.835 1.00 93.69 200 VAL A N 1
ATOM 1634 C CA . VAL A 1 200 ? -2.644 12.266 6.226 1.00 93.69 200 VAL A CA 1
ATOM 1635 C C . VAL A 1 200 ? -3.142 13.321 7.207 1.00 93.69 200 VAL A C 1
ATOM 1637 O O . VAL A 1 200 ? -3.972 13.010 8.058 1.00 93.69 200 VAL A O 1
ATOM 1640 N N . ILE A 1 201 ? -2.669 14.565 7.084 1.00 94.94 201 ILE A N 1
ATOM 1641 C CA . ILE A 1 201 ? -3.066 15.663 7.976 1.00 94.94 201 ILE A CA 1
ATOM 1642 C C . ILE A 1 201 ? -4.576 15.876 7.911 1.00 94.94 201 ILE A C 1
ATOM 1644 O O . ILE A 1 201 ? -5.220 15.957 8.951 1.00 94.94 201 ILE A O 1
ATOM 1648 N N . LEU A 1 202 ? -5.154 15.911 6.710 1.00 95.00 202 LEU A N 1
ATOM 1649 C CA . LEU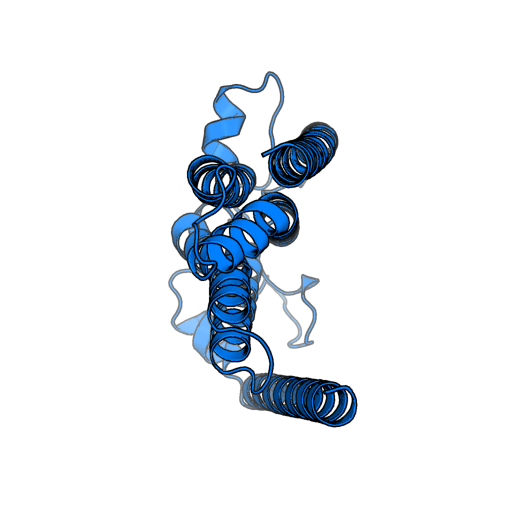 A 1 202 ? -6.587 16.110 6.523 1.00 95.00 202 LEU A CA 1
ATOM 1650 C C . LEU A 1 202 ? -7.409 15.008 7.207 1.00 95.00 202 LEU A C 1
ATOM 1652 O O . LEU A 1 202 ? -8.377 15.310 7.900 1.00 95.00 202 LEU A O 1
ATOM 1656 N N . GLN A 1 203 ? -7.001 13.743 7.072 1.00 95.44 203 GLN A N 1
ATOM 1657 C CA . GLN A 1 203 ? -7.664 12.623 7.749 1.00 95.44 203 GLN A CA 1
ATOM 1658 C C . GLN A 1 203 ? -7.526 12.707 9.275 1.00 95.44 203 GLN A C 1
ATOM 1660 O O . GLN A 1 203 ? -8.496 12.475 9.989 1.00 95.44 203 GLN A O 1
ATOM 1665 N N . LEU A 1 204 ? -6.352 13.080 9.791 1.00 94.88 204 LEU A N 1
ATOM 1666 C CA . LEU A 1 204 ? -6.154 13.263 11.231 1.00 94.88 204 LEU A CA 1
ATOM 1667 C C . LEU A 1 204 ? -6.991 14.421 11.786 1.00 94.88 204 LEU A C 1
ATOM 1669 O O . LEU A 1 204 ? -7.565 14.293 12.861 1.00 94.88 204 LEU A O 1
ATOM 1673 N N . VAL A 1 205 ? -7.106 15.527 11.049 1.00 95.69 205 VAL A N 1
ATOM 1674 C CA . VAL A 1 205 ? -7.954 16.665 11.428 1.00 95.69 205 VAL A CA 1
ATOM 1675 C C . VAL A 1 205 ? -9.421 16.243 11.501 1.00 95.69 205 VAL A C 1
ATOM 1677 O O . VAL A 1 205 ? -10.083 16.533 12.492 1.00 95.69 205 VAL A O 1
ATOM 1680 N N . ILE A 1 206 ? -9.918 15.512 10.499 1.00 94.12 206 ILE A N 1
ATOM 1681 C CA . ILE A 1 206 ? -11.293 14.988 10.503 1.00 94.12 206 ILE A CA 1
ATOM 1682 C C . ILE A 1 206 ? -11.521 14.065 11.702 1.00 94.12 206 ILE A C 1
ATOM 1684 O O . ILE A 1 206 ? -12.539 14.190 12.371 1.00 94.12 206 ILE A O 1
ATOM 1688 N N . TRP A 1 207 ? -10.570 13.177 11.993 1.00 93.31 207 TRP A N 1
ATOM 1689 C CA . TRP A 1 207 ? -10.653 12.253 13.123 1.00 93.31 207 TRP A CA 1
ATOM 1690 C C . TRP A 1 207 ? -10.672 12.947 14.493 1.00 93.31 207 TRP A C 1
ATOM 1692 O O . TRP A 1 207 ? -11.307 12.453 15.415 1.00 93.31 207 TRP A O 1
ATOM 1702 N N . VAL A 1 208 ? -9.952 14.061 14.647 1.00 92.50 208 VAL A N 1
ATOM 1703 C CA . VAL A 1 208 ? -9.882 14.795 15.922 1.00 92.50 208 VAL A CA 1
ATOM 1704 C C . VAL A 1 208 ? -11.104 15.694 16.135 1.00 92.50 208 VAL A C 1
ATOM 1706 O O . VAL A 1 208 ? -11.489 15.928 17.279 1.00 92.50 208 VAL A O 1
ATOM 1709 N N . ILE A 1 209 ? -11.682 16.237 15.060 1.00 92.88 209 ILE A N 1
ATOM 1710 C CA . ILE A 1 209 ? -12.786 17.206 15.137 1.00 92.88 209 ILE A CA 1
ATOM 1711 C C . ILE A 1 209 ? -14.160 16.529 15.238 1.00 92.88 209 ILE A C 1
ATOM 1713 O O . ILE A 1 209 ? -15.029 17.043 15.945 1.00 92.88 209 ILE A O 1
ATOM 1717 N N . PHE A 1 210 ? -14.371 15.438 14.500 1.00 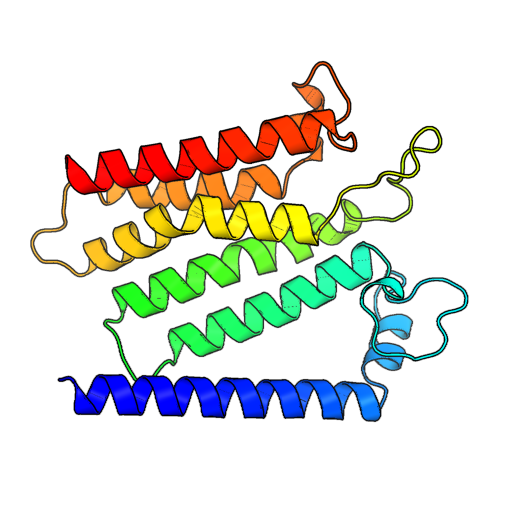86.50 210 PHE A N 1
ATOM 1718 C CA . PHE A 1 210 ? -15.654 14.724 14.390 1.00 86.50 210 PHE A CA 1
ATOM 1719 C C . PHE A 1 210 ? -15.617 13.376 15.108 1.00 86.50 210 PHE A C 1
ATOM 1721 O O . PHE A 1 210 ? -16.672 12.696 15.165 1.00 86.50 210 PHE A O 1
#

Organism: NCBI:txid1076179

Sequence (210 aa):
MILLAIFGLFLLIVEALLLGLLFWVLFKIGLWRFLDRNLPFSFFREGYDGSMNLNGLTYQGQSFWLAILSLTFSVLFLFMAVGTFGIKFGLFLIFFVPGIVLLLRIRTFNESNILPETGLGYDPFLGFKFSFFSSWPGLMFGFTGLFLNPIPLYVPFLIPMGFIFALIPLFPDYINKYLSYDIRSKKAFDFFQPLGIFGVILQLVIWVIF